Protein AF-0000000084652791 (afdb_homodimer)

Structure (mmCIF, N/CA/C/O backbone):
data_AF-0000000084652791-model_v1
#
loop_
_entity.id
_entity.type
_entity.pdbx_description
1 polymer 'SLH domain-containing protein'
#
loop_
_atom_site.group_PDB
_atom_site.id
_atom_site.type_symbol
_atom_site.label_atom_id
_atom_site.label_alt_id
_atom_site.label_comp_id
_atom_site.label_asym_id
_atom_site.label_entity_id
_atom_site.label_seq_id
_atom_site.pdbx_PDB_ins_code
_atom_site.Cartn_x
_atom_site.Cartn_y
_atom_site.Cartn_z
_atom_site.occupancy
_atom_site.B_iso_or_equiv
_atom_site.auth_seq_id
_atom_site.auth_comp_id
_atom_site.auth_asym_id
_atom_site.auth_atom_id
_atom_site.pdbx_PDB_model_num
ATOM 1 N N . MET A 1 1 ? -30.469 -33.094 18.203 1 22.64 1 MET A N 1
ATOM 2 C CA . MET A 1 1 ? -29.344 -32.812 19.078 1 22.64 1 MET A CA 1
ATOM 3 C C . MET A 1 1 ? -28.094 -32.469 18.281 1 22.64 1 MET A C 1
ATOM 5 O O . MET A 1 1 ? -27.031 -33.031 18.484 1 22.64 1 MET A O 1
ATOM 9 N N . GLY A 1 2 ? -28.062 -31.828 17.031 1 27.3 2 GLY A N 1
ATOM 10 C CA . GLY A 1 2 ? -27.281 -31.766 15.797 1 27.3 2 GLY A CA 1
ATOM 11 C C . GLY A 1 2 ? -26.047 -30.906 15.914 1 27.3 2 GLY A C 1
ATOM 12 O O . GLY A 1 2 ? -26.125 -29.766 16.406 1 27.3 2 GLY A O 1
ATOM 13 N N . ALA A 1 3 ? -24.734 -31.453 16.031 1 29.03 3 ALA A N 1
ATOM 14 C CA . ALA A 1 3 ? -23.406 -30.969 16.438 1 29.03 3 ALA A CA 1
ATOM 15 C C . ALA A 1 3 ? -22.938 -29.844 15.531 1 29.03 3 ALA A C 1
ATOM 17 O O . ALA A 1 3 ? -22.625 -30.062 14.359 1 29.03 3 ALA A O 1
ATOM 18 N N . ASP A 1 4 ? -23.469 -28.641 15.43 1 28.23 4 ASP A N 1
ATOM 19 C CA . ASP A 1 4 ? -23.203 -27.531 14.523 1 28.23 4 ASP A CA 1
ATOM 20 C C . ASP A 1 4 ? -21.781 -27 14.734 1 28.23 4 ASP A C 1
ATOM 22 O O . ASP A 1 4 ? -21.562 -26.188 15.641 1 28.23 4 ASP A O 1
ATOM 26 N N . GLU A 1 5 ? -20.672 -27.828 14.664 1 28.34 5 GLU A N 1
ATOM 27 C CA . GLU A 1 5 ? -19.281 -27.469 14.969 1 28.34 5 GLU A CA 1
ATOM 28 C C . GLU A 1 5 ? -18.812 -26.297 14.117 1 28.34 5 GLU A C 1
ATOM 30 O O . GLU A 1 5 ? -18.766 -26.391 12.891 1 28.34 5 GLU A O 1
ATOM 35 N N . ASN A 1 6 ? -19.094 -25.078 14.484 1 31.98 6 ASN A N 1
ATOM 36 C CA . ASN A 1 6 ? -18.641 -23.797 13.961 1 31.98 6 ASN A CA 1
ATOM 37 C C . ASN A 1 6 ? -17.109 -23.75 13.844 1 31.98 6 ASN A C 1
ATOM 39 O O . ASN A 1 6 ? -16.422 -23.547 14.844 1 31.98 6 ASN A O 1
ATOM 43 N N . THR A 1 7 ? -16.438 -24.625 13.039 1 29.34 7 THR A N 1
ATOM 44 C CA . THR A 1 7 ? -14.992 -24.672 12.828 1 29.34 7 THR A CA 1
ATOM 45 C C . THR A 1 7 ? -14.445 -23.297 12.445 1 29.34 7 THR A C 1
ATOM 47 O O . THR A 1 7 ? -14.75 -22.781 11.375 1 29.34 7 THR A O 1
ATOM 50 N N . LYS A 1 8 ? -14.266 -22.5 13.438 1 29.89 8 LYS A N 1
ATOM 51 C CA . LYS A 1 8 ? -13.508 -21.266 13.359 1 29.89 8 LYS A CA 1
ATOM 52 C C . LYS A 1 8 ? -12.156 -21.484 12.68 1 29.89 8 LYS A C 1
ATOM 54 O O . LYS A 1 8 ? -11.32 -22.234 13.18 1 29.89 8 LYS A O 1
ATOM 59 N N . ILE A 1 9 ? -12.102 -21.531 11.406 1 29.38 9 ILE A N 1
ATOM 60 C CA . ILE A 1 9 ? -10.844 -21.625 10.672 1 29.38 9 ILE A CA 1
ATOM 61 C C . ILE A 1 9 ? -9.891 -20.516 11.141 1 29.38 9 ILE A C 1
ATOM 63 O O . ILE A 1 9 ? -10.25 -19.344 11.141 1 29.38 9 ILE A O 1
ATOM 67 N N . ASP A 1 10 ? -9.023 -20.797 12.172 1 28.14 10 ASP A N 1
ATOM 68 C CA . ASP A 1 10 ? -7.922 -19.984 12.695 1 28.14 10 ASP A CA 1
ATOM 69 C C . ASP A 1 10 ? -7.016 -19.5 11.57 1 28.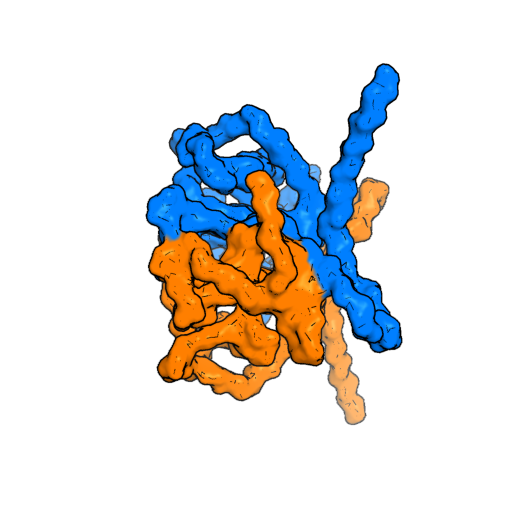14 10 ASP A C 1
ATOM 71 O O . ASP A 1 10 ? -6.395 -20.297 10.867 1 28.14 10 ASP A O 1
ATOM 75 N N . TYR A 1 11 ? -7.297 -18.422 11.07 1 30.86 11 TYR A N 1
ATOM 76 C CA . TYR A 1 11 ? -6.582 -17.719 10.023 1 30.86 11 TYR A CA 1
ATOM 77 C C . TYR A 1 11 ? -5.164 -17.375 10.461 1 30.86 11 TYR A C 1
ATOM 79 O O . TYR A 1 11 ? -4.48 -16.578 9.812 1 30.86 11 TYR A O 1
ATOM 87 N N . ASN A 1 12 ? -4.781 -17.719 11.797 1 31.3 12 ASN A N 1
ATOM 88 C CA . ASN A 1 12 ? -3.502 -17.25 12.32 1 31.3 12 ASN A CA 1
ATOM 89 C C . ASN A 1 12 ? -2.336 -18.047 11.727 1 31.3 12 ASN A C 1
ATOM 91 O O . ASN A 1 12 ? -1.963 -19.094 12.242 1 31.3 12 ASN A O 1
ATOM 95 N N . VAL A 1 13 ? -2.088 -18.078 10.508 1 32.22 13 VAL A N 1
ATOM 96 C CA . VAL A 1 13 ? -0.78 -18.656 10.211 1 32.22 13 VAL A CA 1
ATOM 97 C C . VAL A 1 13 ? 0.317 -17.781 10.82 1 32.22 13 VAL A C 1
ATOM 99 O O . VAL A 1 13 ? 0.45 -16.609 10.477 1 32.22 13 VAL A O 1
ATOM 102 N N . SER A 1 14 ? 0.581 -17.891 12.109 1 30.97 14 SER A N 1
ATOM 103 C CA . SER A 1 14 ? 1.736 -17.297 12.773 1 30.97 14 SER A CA 1
ATOM 104 C C . SER A 1 14 ? 3.035 -17.688 12.078 1 30.97 14 SER A C 1
ATOM 106 O O . SER A 1 14 ? 3.396 -18.859 12.047 1 30.97 14 SER A O 1
ATOM 108 N N . TYR A 1 15 ? 3.621 -16.891 11.164 1 33.09 15 TYR A N 1
ATOM 109 C CA . TYR A 1 15 ? 4.922 -17.125 10.539 1 33.09 15 TYR A CA 1
ATOM 110 C C . TYR A 1 15 ? 6.027 -17.172 11.594 1 33.09 15 TYR A C 1
ATOM 112 O O . TYR A 1 15 ? 7.172 -17.5 11.281 1 33.09 15 TYR A O 1
ATOM 120 N N . LYS A 1 16 ? 5.934 -16.609 12.805 1 31.8 16 LYS A N 1
ATOM 121 C CA . LYS A 1 16 ? 7.078 -16.516 13.703 1 31.8 16 LYS A CA 1
ATOM 122 C C . LYS A 1 16 ? 7.586 -17.891 14.109 1 31.8 16 LYS A C 1
ATOM 124 O O . LYS A 1 16 ? 8.75 -18.047 14.477 1 31.8 16 LYS A O 1
ATOM 129 N N . ASP A 1 17 ? 6.68 -18.656 14.594 1 31.56 17 ASP A N 1
ATOM 130 C CA . ASP A 1 17 ? 7.238 -19.797 15.328 1 31.56 17 ASP A CA 1
ATOM 131 C C . ASP A 1 17 ? 7.953 -20.75 14.383 1 31.56 17 ASP A C 1
ATOM 133 O O . ASP A 1 17 ? 7.758 -21.969 14.461 1 31.56 17 ASP A O 1
ATOM 137 N N . LEU A 1 18 ? 8.375 -20.281 13.172 1 32.53 18 LEU A N 1
ATOM 138 C CA . LEU A 1 18 ? 9.289 -21.25 12.562 1 32.53 18 LEU A CA 1
ATOM 139 C C . LEU A 1 18 ? 10.625 -21.266 13.312 1 32.53 18 LEU A C 1
ATOM 141 O O . LEU A 1 18 ? 11.352 -20.281 13.312 1 32.53 18 LEU A O 1
ATOM 145 N N . ASP A 1 19 ? 10.758 -21.812 14.484 1 29.14 19 ASP A N 1
ATOM 146 C CA . ASP A 1 19 ? 12.008 -22.234 15.102 1 29.14 19 ASP A CA 1
ATOM 147 C C . ASP A 1 19 ? 12.984 -22.766 14.055 1 29.14 19 ASP A C 1
ATOM 149 O O . ASP A 1 19 ? 12.578 -23.406 13.086 1 29.14 19 ASP A O 1
ATOM 153 N N . SER A 1 20 ? 14.297 -22.344 13.867 1 31.83 20 SER A N 1
ATOM 154 C CA . SER A 1 20 ? 15.43 -22.828 13.094 1 31.83 20 SER A CA 1
ATOM 155 C C . SER A 1 20 ? 15.492 -24.359 13.094 1 31.83 20 SER A C 1
ATOM 157 O O . SER A 1 20 ? 16.141 -24.969 12.242 1 31.83 20 SER A O 1
ATOM 159 N N . SER A 1 21 ? 15.422 -25.016 14.312 1 30.92 21 SER A N 1
ATOM 160 C CA . SER A 1 21 ? 15.766 -26.438 14.359 1 30.92 21 SER A CA 1
ATOM 161 C C . SER A 1 21 ? 14.906 -27.25 13.398 1 30.92 21 SER A C 1
ATOM 163 O O . SER A 1 21 ? 15.414 -28.109 12.688 1 30.92 21 SER A O 1
ATOM 165 N N . HIS A 1 22 ? 13.727 -27.703 13.93 1 29.94 22 HIS A N 1
ATOM 166 C CA . HIS A 1 22 ? 12.961 -28.734 13.258 1 29.94 22 HIS A CA 1
ATOM 167 C C . HIS A 1 22 ? 12.359 -28.234 11.945 1 29.94 22 HIS A C 1
ATOM 169 O O . HIS A 1 22 ? 11.18 -27.875 11.898 1 29.94 22 HIS A O 1
ATOM 175 N N . TRP A 1 23 ? 12.836 -27.297 11.25 1 30.95 23 TRP A N 1
ATOM 176 C CA . TRP A 1 23 ? 12.578 -26.969 9.852 1 30.95 23 TRP A CA 1
ATOM 177 C C . TRP A 1 23 ? 12.414 -28.234 9.016 1 30.95 23 TRP A C 1
ATOM 179 O O . TRP A 1 23 ? 12.414 -28.172 7.785 1 30.95 23 TRP A O 1
ATOM 189 N N . ALA A 1 24 ? 12.859 -29.406 9.57 1 30.47 24 ALA A N 1
ATOM 190 C CA . ALA A 1 24 ? 12.938 -30.641 8.805 1 30.47 24 ALA A CA 1
ATOM 191 C C . ALA A 1 24 ? 11.797 -30.719 7.789 1 30.47 24 ALA A C 1
ATOM 193 O O . ALA A 1 24 ? 10.789 -30.016 7.914 1 30.47 24 ALA A O 1
ATOM 194 N N . ASN A 1 25 ? 11.625 -32.031 7.082 1 31.67 25 ASN A N 1
ATOM 195 C CA . ASN A 1 25 ? 11.07 -32.781 5.969 1 31.67 25 ASN A CA 1
ATOM 196 C C . ASN A 1 25 ? 9.547 -32.719 5.941 1 31.67 25 ASN A C 1
ATOM 198 O O . ASN A 1 25 ? 8.898 -33.406 5.16 1 31.67 25 ASN A O 1
ATOM 202 N N . TRP A 1 26 ? 8.852 -32.594 7.168 1 31.5 26 TRP A N 1
ATOM 203 C CA . TRP A 1 26 ? 7.438 -32.875 6.914 1 31.5 26 TRP A CA 1
ATOM 204 C C . TRP A 1 26 ? 6.816 -31.797 6.051 1 31.5 26 TRP A C 1
ATOM 206 O O . TRP A 1 26 ? 7.195 -30.625 6.145 1 31.5 26 TRP A O 1
ATOM 216 N N . ALA A 1 27 ? 6.199 -32.156 4.879 1 39.94 27 ALA A N 1
ATOM 217 C CA . ALA A 1 27 ? 5.422 -31.578 3.793 1 39.94 27 ALA A CA 1
ATOM 218 C C . ALA A 1 27 ? 4.48 -30.5 4.316 1 39.94 27 ALA A C 1
ATOM 220 O O . ALA A 1 27 ? 3.322 -30.781 4.637 1 39.94 27 ALA A O 1
ATOM 221 N N . ILE A 1 28 ? 4.91 -29.703 5.277 1 46.28 28 ILE A N 1
ATOM 222 C CA . ILE A 1 28 ? 3.947 -28.766 5.836 1 46.28 28 ILE A CA 1
ATOM 223 C C . ILE A 1 28 ? 3.225 -28.031 4.703 1 46.28 28 ILE A C 1
ATOM 225 O O . ILE A 1 28 ? 3.861 -27.391 3.863 1 46.28 28 ILE A O 1
ATOM 229 N N . LYS A 1 29 ? 2.053 -28.547 4.371 1 60.09 29 LYS A N 1
ATOM 230 C CA . LYS A 1 29 ? 1.045 -27.969 3.492 1 60.09 29 LYS A CA 1
ATOM 231 C C . LYS A 1 29 ? 0.422 -26.719 4.121 1 60.09 29 LYS A C 1
ATOM 233 O O . LYS A 1 29 ? 0.104 -26.719 5.312 1 60.09 29 LYS A O 1
ATOM 238 N N . TYR A 1 30 ? 0.839 -25.734 3.447 1 70.19 30 TYR A N 1
ATOM 239 C CA . TYR A 1 30 ? 0.231 -24.469 3.836 1 70.19 30 TYR A CA 1
ATOM 240 C C . TYR A 1 30 ? -1.001 -24.172 2.99 1 70.19 30 TYR A C 1
ATOM 242 O O . TYR A 1 30 ? -1.2 -24.781 1.937 1 70.19 30 TYR A O 1
ATOM 250 N N . VAL A 1 31 ? -1.926 -23.547 3.676 1 66.31 31 VAL A N 1
ATOM 251 C CA . VAL A 1 31 ? -3.109 -23.094 2.949 1 66.31 31 VAL A CA 1
ATOM 252 C C . VAL A 1 31 ? -3.094 -21.578 2.824 1 66.31 31 VAL A C 1
ATOM 254 O O . VAL A 1 31 ? -2.756 -20.875 3.777 1 66.31 31 VAL A O 1
ATOM 257 N N . SER A 1 32 ? -3.209 -21.141 1.617 1 72.25 32 SER A N 1
ATOM 258 C CA . SER A 1 32 ? -3.492 -19.734 1.334 1 72.25 32 SER A CA 1
ATOM 259 C C . SER A 1 32 ? -4.945 -19.531 0.918 1 72.25 32 SER A C 1
ATOM 261 O O . SER A 1 32 ? -5.367 -20.016 -0.133 1 72.25 32 SER A O 1
ATOM 263 N N . TYR A 1 33 ? -5.812 -18.891 1.829 1 61.59 33 TYR A N 1
ATOM 264 C CA . TYR A 1 33 ? -7.254 -18.797 1.626 1 61.59 33 TYR A CA 1
ATOM 265 C C . TYR A 1 33 ? -7.652 -17.375 1.234 1 61.59 33 TYR A C 1
ATOM 267 O O . TYR A 1 33 ? -8.797 -17.125 0.851 1 61.59 33 TYR A O 1
ATOM 275 N N . LYS A 1 34 ? -6.809 -16.609 1.152 1 63.22 34 LYS A N 1
ATOM 276 C CA . LYS A 1 34 ? -7.367 -15.266 1.021 1 63.22 34 LYS A CA 1
ATOM 277 C C . LYS A 1 34 ? -6.996 -14.648 -0.325 1 63.22 34 LYS A C 1
ATOM 279 O O . LYS A 1 34 ? -5.855 -14.227 -0.531 1 63.22 34 LYS A O 1
ATOM 284 N N . LYS A 1 35 ? -8.18 -14.602 -1.037 1 75.38 35 LYS A N 1
ATOM 285 C CA . LYS A 1 35 ? -8.055 -13.906 -2.314 1 75.38 35 LYS A CA 1
ATOM 286 C C . LYS A 1 35 ? -7.887 -12.406 -2.105 1 75.38 35 LYS A C 1
ATOM 288 O O . LYS A 1 35 ? -8.617 -11.789 -1.328 1 75.38 35 LYS A O 1
ATOM 293 N N . LEU A 1 36 ? -6.855 -11.922 -2.621 1 75.62 36 LEU A N 1
ATOM 294 C CA . LEU A 1 36 ? -6.629 -10.484 -2.57 1 75.62 36 LEU A CA 1
ATOM 295 C C . LEU A 1 36 ? -7.223 -9.797 -3.795 1 75.62 36 LEU A C 1
ATOM 297 O O . LEU A 1 36 ? -7.59 -8.625 -3.734 1 75.62 36 LEU A O 1
ATOM 301 N N . PHE A 1 37 ? -7.305 -10.609 -4.844 1 82.12 37 PHE A N 1
ATOM 302 C CA . PHE A 1 37 ? -7.758 -10.086 -6.125 1 82.12 37 PHE A CA 1
ATOM 303 C C . PHE A 1 37 ? -8.68 -11.078 -6.824 1 82.12 37 PHE A C 1
ATOM 305 O O . PHE A 1 37 ? -8.68 -12.273 -6.496 1 82.12 37 PHE A O 1
ATOM 312 N N . THR A 1 38 ? -9.461 -10.531 -7.609 1 82.75 38 THR A N 1
ATOM 313 C CA . THR A 1 38 ? -10.359 -11.359 -8.398 1 82.75 38 THR A CA 1
ATOM 314 C C . THR A 1 38 ? -10.281 -10.984 -9.875 1 82.75 38 THR A C 1
ATOM 316 O O . THR A 1 38 ? -9.969 -9.844 -10.219 1 82.75 38 THR A O 1
ATOM 319 N N . GLY A 1 39 ? -10.438 -12.07 -10.664 1 84.81 39 GLY A N 1
ATOM 320 C CA . GLY A 1 39 ? -10.586 -11.797 -12.086 1 84.81 39 GLY A CA 1
ATOM 321 C C . GLY A 1 39 ? -11.961 -11.273 -12.453 1 84.81 39 GLY A C 1
ATOM 322 O O . GLY A 1 39 ? -12.797 -11.055 -11.578 1 84.81 39 GLY A O 1
ATOM 323 N N . TYR A 1 40 ? -12.055 -11.031 -13.773 1 84.88 40 TYR A N 1
ATOM 324 C CA . TYR A 1 40 ? -13.312 -10.516 -14.297 1 84.88 40 TYR A CA 1
ATOM 325 C C . TYR A 1 40 ? -14.148 -11.633 -14.898 1 84.88 40 TYR A C 1
ATOM 327 O O . TYR A 1 40 ? -13.625 -12.688 -15.266 1 84.88 40 TYR A O 1
ATOM 335 N N . PRO A 1 41 ? -15.477 -11.375 -14.984 1 83.94 41 PRO A N 1
ATOM 336 C CA . PRO A 1 41 ? -16.375 -12.414 -15.5 1 83.94 41 PRO A CA 1
ATOM 337 C C . PRO A 1 41 ? -16.031 -12.82 -16.922 1 83.94 41 PRO A C 1
ATOM 339 O O . PRO A 1 41 ? -16.344 -13.945 -17.344 1 83.94 41 PRO A O 1
ATOM 342 N N . ASP A 1 42 ? -15.406 -12.062 -17.719 1 92.25 42 ASP A N 1
ATOM 343 C CA . ASP A 1 42 ? -15.062 -12.352 -19.109 1 92.25 42 ASP A CA 1
ATOM 344 C C . ASP A 1 42 ? -13.828 -13.25 -19.188 1 92.25 42 ASP A C 1
ATOM 346 O O . ASP A 1 42 ? -13.312 -13.5 -20.281 1 92.25 42 ASP A O 1
ATOM 350 N N . GLY A 1 43 ? -13.312 -13.656 -18.016 1 92.56 43 GLY A N 1
ATOM 351 C CA . GLY A 1 43 ? -12.18 -14.562 -17.969 1 92.56 43 GLY A CA 1
ATOM 352 C C . GLY A 1 43 ? -10.836 -13.852 -18 1 92.56 43 GLY A C 1
ATOM 353 O O . GLY A 1 43 ? -9.789 -14.484 -18.109 1 92.56 43 GLY A O 1
ATOM 354 N N . THR A 1 44 ? -10.883 -12.523 -17.906 1 93.94 44 THR A N 1
ATOM 355 C CA . THR A 1 44 ? -9.641 -11.758 -17.922 1 93.94 44 THR A CA 1
ATOM 356 C C . THR A 1 44 ? -9.281 -11.281 -16.516 1 93.94 44 THR A C 1
ATOM 358 O O . THR A 1 44 ? -10.117 -11.297 -15.617 1 93.94 44 THR A O 1
ATOM 361 N N . PHE A 1 45 ? -7.996 -10.992 -16.375 1 93.75 45 PHE A N 1
ATOM 362 C CA . PHE A 1 45 ? -7.504 -10.383 -15.141 1 93.75 45 PHE A CA 1
ATOM 363 C C . PHE A 1 45 ? -7.32 -8.883 -15.312 1 93.75 45 PHE A C 1
ATOM 365 O O . PHE A 1 45 ? -7.414 -8.125 -14.344 1 93.75 45 PHE A O 1
ATOM 372 N N . LYS A 1 46 ? -6.984 -8.438 -16.547 1 93.62 46 LYS A N 1
ATOM 373 C CA . LYS A 1 46 ? -6.699 -7.059 -16.922 1 93.62 46 LYS A CA 1
ATOM 374 C C . LYS A 1 46 ? -5.453 -6.539 -16.219 1 93.62 46 LYS A C 1
ATOM 376 O O . LYS A 1 46 ? -5.488 -5.484 -15.57 1 93.62 46 LYS A O 1
ATOM 381 N N . PRO A 1 47 ? -4.332 -7.191 -16.453 1 95.38 47 PRO A N 1
ATOM 382 C CA . PRO A 1 47 ? -3.104 -6.918 -15.695 1 95.38 47 PRO A CA 1
ATOM 383 C C . PRO A 1 47 ? -2.547 -5.523 -15.969 1 95.38 47 PRO A C 1
ATOM 385 O O . PRO A 1 47 ? -1.833 -4.965 -15.125 1 95.38 47 PRO A O 1
ATOM 388 N N . ASN A 1 48 ? -2.941 -4.844 -17.047 1 95.25 48 ASN A N 1
ATOM 389 C CA . ASN A 1 48 ? -2.354 -3.564 -17.438 1 95.25 48 ASN A CA 1
ATOM 390 C C . ASN A 1 48 ? -3.262 -2.396 -17.062 1 95.25 48 ASN A C 1
ATOM 392 O O . ASN A 1 48 ? -2.902 -1.235 -17.281 1 95.25 48 ASN A O 1
ATOM 396 N N . GLN A 1 49 ? -4.348 -2.73 -16.516 1 93.94 49 GLN A N 1
ATOM 397 C CA . GLN A 1 49 ? -5.238 -1.673 -16.062 1 93.94 49 GLN A CA 1
ATOM 398 C C . GLN A 1 49 ? -4.723 -1.038 -14.773 1 93.94 49 GLN A C 1
ATOM 400 O O . GLN A 1 49 ? -4.121 -1.718 -13.938 1 93.94 49 GLN A O 1
ATOM 405 N N . ASN A 1 50 ? -5.047 0.287 -14.688 1 94.94 50 ASN A N 1
ATOM 406 C CA . ASN A 1 50 ? -4.75 0.931 -13.414 1 94.94 50 ASN A CA 1
ATOM 407 C C . ASN A 1 50 ? -5.617 0.369 -12.289 1 94.94 50 ASN A C 1
ATOM 409 O O . ASN A 1 50 ? -6.746 -0.059 -12.523 1 94.94 50 ASN A O 1
ATOM 413 N N . ILE A 1 51 ? -5.098 0.419 -11.102 1 93.06 51 ILE A N 1
ATOM 414 C CA . ILE A 1 51 ? -5.812 -0.125 -9.953 1 93.06 51 ILE A CA 1
ATOM 415 C C . ILE A 1 51 ? -7.074 0.698 -9.688 1 93.06 51 ILE A C 1
ATOM 417 O O . ILE A 1 51 ? -7.059 1.925 -9.82 1 93.06 51 ILE A O 1
ATOM 421 N N . THR A 1 52 ? -8.094 0.016 -9.281 1 93.31 52 THR A N 1
ATOM 422 C CA . THR A 1 52 ? -9.391 0.648 -9.047 1 93.31 52 THR A CA 1
ATOM 423 C C . THR A 1 52 ? -9.602 0.901 -7.559 1 93.31 52 THR A C 1
ATOM 425 O O . THR A 1 52 ? -8.844 0.41 -6.723 1 93.31 52 THR A O 1
ATOM 428 N N . ARG A 1 53 ? -10.688 1.665 -7.27 1 95.06 53 ARG A N 1
ATOM 429 C CA . ARG A 1 53 ? -11.125 1.903 -5.898 1 95.06 53 ARG A CA 1
ATOM 430 C C . ARG A 1 53 ? -11.469 0.593 -5.199 1 95.06 53 ARG A C 1
ATOM 432 O O . ARG A 1 53 ? -11.094 0.383 -4.043 1 95.06 53 ARG A O 1
ATOM 439 N N . ALA A 1 54 ? -12.109 -0.34 -5.922 1 93 54 ALA A N 1
ATOM 440 C CA . ALA A 1 54 ? -12.461 -1.637 -5.352 1 93 54 ALA A CA 1
ATOM 441 C C . ALA A 1 54 ? -11.211 -2.447 -5.012 1 93 54 ALA A C 1
ATOM 443 O O . ALA A 1 54 ? -11.125 -3.035 -3.934 1 93 54 ALA A O 1
ATOM 444 N N . GLU A 1 55 ? -10.344 -2.508 -5.918 1 89.25 55 GLU A N 1
ATOM 445 C CA . GLU A 1 55 ? -9.117 -3.271 -5.719 1 89.25 55 GLU A CA 1
ATOM 446 C C . GLU A 1 55 ? -8.297 -2.709 -4.562 1 89.25 55 GLU A C 1
ATOM 448 O O . GLU A 1 55 ? -7.828 -3.457 -3.703 1 89.25 55 GLU A O 1
ATOM 453 N N . PHE A 1 56 ? -8.141 -1.429 -4.527 1 92.12 56 PHE A N 1
ATOM 454 C CA . PHE A 1 56 ? -7.402 -0.792 -3.443 1 92.12 56 PHE A CA 1
ATOM 455 C C . PHE A 1 56 ? -8.094 -1.025 -2.105 1 92.12 56 PHE A C 1
ATOM 457 O O . PHE A 1 56 ? -7.438 -1.323 -1.104 1 92.12 56 PHE A O 1
ATOM 464 N N . SER A 1 57 ? -9.391 -0.885 -2.08 1 93.31 57 SER A N 1
ATOM 465 C CA . SER A 1 57 ? -10.156 -1.154 -0.867 1 93.31 57 SER A CA 1
ATOM 466 C C . SER A 1 57 ? -9.93 -2.584 -0.381 1 93.31 57 SER A C 1
ATOM 468 O O . SER A 1 57 ? -9.789 -2.82 0.82 1 93.31 57 SER A O 1
ATOM 470 N N . THR A 1 58 ? -9.906 -3.516 -1.252 1 87.62 58 THR A N 1
ATOM 471 C CA . THR A 1 58 ? -9.695 -4.918 -0.911 1 87.62 58 THR A CA 1
ATOM 472 C C . THR A 1 58 ? -8.312 -5.129 -0.304 1 87.62 58 THR A C 1
ATOM 474 O O . THR A 1 58 ? -8.164 -5.863 0.675 1 87.62 58 THR A O 1
ATOM 477 N N . VAL A 1 59 ? -7.352 -4.484 -0.912 1 83.94 59 VAL A N 1
ATOM 478 C CA . VAL A 1 59 ? -5.988 -4.566 -0.392 1 83.94 59 VAL A CA 1
ATOM 479 C C . VAL A 1 59 ? -5.949 -4.031 1.037 1 83.94 59 VAL A C 1
ATOM 481 O O . VAL A 1 59 ? -5.387 -4.672 1.931 1 83.94 59 VAL A O 1
ATOM 484 N N . VAL A 1 60 ? -6.512 -2.891 1.244 1 88.69 60 VAL A N 1
ATOM 485 C CA . VAL A 1 60 ? -6.531 -2.273 2.568 1 88.69 60 VAL A CA 1
ATOM 486 C C . VAL A 1 60 ? -7.273 -3.178 3.549 1 88.69 60 VAL A C 1
ATOM 488 O O . VAL A 1 60 ? -6.824 -3.381 4.68 1 88.69 60 VAL A O 1
ATOM 491 N N . PHE A 1 61 ? -8.375 -3.738 3.152 1 89.94 61 PHE A N 1
ATOM 492 C CA . PHE A 1 61 ? -9.156 -4.637 3.994 1 89.94 61 PHE A CA 1
ATOM 493 C C . PHE A 1 61 ? -8.32 -5.832 4.434 1 89.94 61 PHE A C 1
ATOM 495 O O . PHE A 1 61 ? -8.273 -6.16 5.621 1 89.94 61 PHE A O 1
ATOM 502 N N . LYS A 1 62 ? -7.695 -6.41 3.543 1 81.06 62 LYS A N 1
ATOM 503 C CA . LYS A 1 62 ? -6.914 -7.609 3.83 1 81.06 62 LYS A CA 1
ATOM 504 C C . LYS A 1 62 ? -5.715 -7.285 4.719 1 81.06 62 LYS A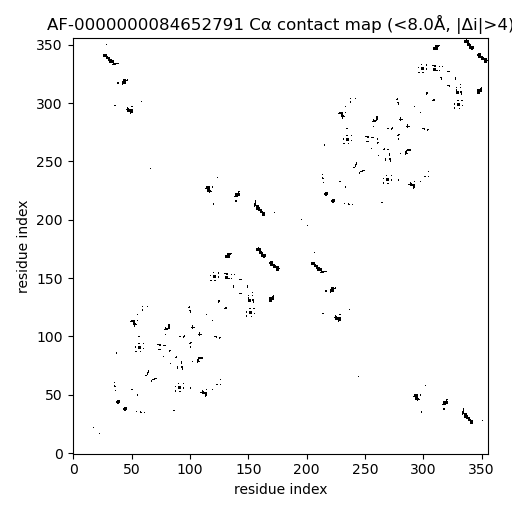 C 1
ATOM 506 O O . LYS A 1 62 ? -5.328 -8.094 5.566 1 81.06 62 LYS A O 1
ATOM 511 N N . LEU A 1 63 ? -5.145 -6.172 4.457 1 77.56 63 LEU A N 1
ATOM 512 C CA . LEU A 1 63 ? -4.062 -5.734 5.332 1 77.56 63 LEU A CA 1
ATOM 513 C C . LEU A 1 63 ? -4.562 -5.527 6.758 1 77.56 63 LEU A C 1
ATOM 515 O O . LEU A 1 63 ? -3.895 -5.914 7.719 1 77.56 63 LEU A O 1
ATOM 519 N N . LEU A 1 64 ? -5.707 -4.918 6.875 1 82.62 64 LEU A N 1
ATOM 520 C CA . LEU A 1 64 ? -6.289 -4.707 8.195 1 82.62 64 LEU A CA 1
ATOM 521 C C . LEU A 1 64 ? -6.598 -6.039 8.875 1 82.62 64 LEU A C 1
ATOM 523 O O . LEU A 1 64 ? -6.387 -6.191 10.078 1 82.62 64 LEU A O 1
ATOM 527 N N . VAL A 1 65 ? -7.051 -6.934 8.125 1 81 65 VAL A N 1
ATOM 528 C CA . VAL A 1 65 ? -7.332 -8.266 8.656 1 81 65 VAL A CA 1
ATOM 529 C C . VAL A 1 65 ? -6.027 -8.93 9.094 1 81 65 VAL A C 1
ATOM 531 O O . VAL A 1 65 ? -5.934 -9.438 10.219 1 81 65 VAL A O 1
ATOM 534 N N . SER A 1 66 ? -5.105 -8.852 8.289 1 72.06 66 SER A N 1
ATOM 535 C CA . SER A 1 66 ? -3.857 -9.578 8.516 1 72.06 66 SER A CA 1
ATOM 536 C C . SER A 1 66 ? -3.025 -8.914 9.609 1 72.06 66 SER A C 1
ATOM 538 O O . SER A 1 66 ? -2.434 -9.602 10.445 1 72.06 66 SER A O 1
ATOM 540 N N . GLU A 1 67 ? -3.055 -7.652 9.586 1 68.5 67 GLU A N 1
ATOM 541 C CA . GLU A 1 67 ? -2.082 -6.957 10.422 1 68.5 67 GLU A CA 1
ATOM 542 C C . GLU A 1 67 ? -2.742 -6.367 11.664 1 68.5 67 GLU A C 1
ATOM 544 O O . GLU A 1 67 ? -2.086 -6.172 12.695 1 68.5 67 GLU A O 1
ATOM 549 N N . LYS A 1 68 ? -4.035 -6.078 11.602 1 75.12 68 LYS A N 1
ATOM 550 C CA . LYS A 1 68 ? -4.691 -5.434 12.734 1 75.12 68 LYS A CA 1
ATOM 551 C C . LYS A 1 68 ? -5.75 -6.344 13.344 1 75.12 68 LYS A C 1
ATOM 553 O O . LYS A 1 68 ? -6.418 -5.965 14.312 1 75.12 68 LYS A O 1
ATOM 558 N N . GLY A 1 69 ? -5.926 -7.426 12.742 1 79.06 69 GLY A N 1
ATOM 559 C CA . GLY A 1 69 ? -6.859 -8.398 13.297 1 79.06 69 GLY A CA 1
ATOM 560 C C . GLY A 1 69 ? -8.312 -8.047 13.023 1 79.06 69 GLY A C 1
ATOM 561 O O . GLY A 1 69 ? -9.203 -8.469 13.758 1 79.06 69 GLY A O 1
ATOM 562 N N . LEU A 1 70 ? -8.461 -7.246 12.062 1 83.69 70 LEU A N 1
ATOM 563 C CA . LEU A 1 70 ? -9.844 -6.965 11.672 1 83.69 70 LEU A CA 1
ATOM 564 C C . LEU A 1 70 ? -10.586 -8.258 11.352 1 83.69 70 LEU A C 1
ATOM 566 O O . LEU A 1 70 ? -10.078 -9.109 10.617 1 83.69 70 LEU A O 1
ATOM 570 N N . LYS A 1 71 ? -11.773 -8.367 11.93 1 88.94 71 LYS A N 1
ATOM 571 C CA . LYS A 1 71 ? -12.594 -9.547 11.672 1 88.94 71 LYS A CA 1
ATOM 572 C C . LYS A 1 71 ? -13.539 -9.312 10.5 1 88.94 71 LYS A C 1
ATOM 574 O O . LYS A 1 71 ? -14.172 -8.258 10.414 1 88.94 71 LYS A O 1
ATOM 579 N N . GLU A 1 72 ? -13.516 -10.266 9.672 1 87 72 GLU A N 1
ATOM 580 C CA . GLU A 1 72 ? -14.469 -10.188 8.562 1 87 72 GLU A CA 1
ATOM 581 C C . GLU A 1 72 ? -15.898 -10.375 9.047 1 87 72 GLU A C 1
ATOM 583 O O . GLU A 1 72 ? -16.188 -11.289 9.82 1 87 72 GLU A O 1
ATOM 588 N N . ASN A 1 73 ? -16.734 -9.445 8.688 1 89.75 73 ASN A N 1
ATOM 589 C CA . ASN A 1 73 ? -18.156 -9.484 9.031 1 89.75 73 ASN A CA 1
ATOM 590 C C . ASN A 1 73 ? -19.031 -9.383 7.781 1 89.75 73 ASN A C 1
ATOM 592 O O . ASN A 1 73 ? -18.719 -8.617 6.863 1 89.75 73 ASN A O 1
ATOM 596 N N . LYS A 1 74 ? -20 -10.242 7.812 1 89.75 74 LYS A N 1
ATOM 597 C CA . LYS A 1 74 ? -20.953 -10.148 6.711 1 89.75 74 LYS A CA 1
ATOM 598 C C . LYS A 1 74 ? -21.859 -8.93 6.859 1 89.75 74 LYS A C 1
ATOM 600 O O . LYS A 1 74 ? -22.516 -8.75 7.891 1 89.75 74 LYS A O 1
ATOM 605 N N . ILE A 1 75 ? -21.844 -8.125 5.82 1 92.12 75 ILE A N 1
ATOM 606 C CA . ILE A 1 75 ? -22.688 -6.93 5.809 1 92.12 75 ILE A CA 1
ATOM 607 C C . ILE A 1 75 ? -24.016 -7.238 5.113 1 92.12 75 ILE A C 1
ATOM 609 O O . ILE A 1 75 ? -24.031 -7.754 3.994 1 92.12 75 ILE A O 1
ATOM 613 N N . GLU A 1 76 ? -25.078 -6.863 5.738 1 92.44 76 GLU A N 1
ATOM 614 C CA . GLU A 1 76 ? -26.406 -7.188 5.195 1 92.44 76 GLU A CA 1
ATOM 615 C C . GLU A 1 76 ? -27.062 -5.961 4.57 1 92.44 76 GLU A C 1
ATOM 617 O O . GLU A 1 76 ? -27.828 -6.082 3.609 1 92.44 76 GLU A O 1
ATOM 622 N N . LYS A 1 77 ? -26.828 -4.883 5.164 1 93 77 LYS A N 1
ATOM 623 C CA . LYS A 1 77 ? -27.359 -3.639 4.621 1 93 77 LYS A CA 1
ATOM 624 C C . LYS A 1 77 ? -26.281 -2.846 3.893 1 93 77 LYS A C 1
ATOM 626 O O . LYS A 1 77 ? -25.328 -2.357 4.516 1 93 77 LYS A O 1
ATOM 631 N N . PHE A 1 78 ? -26.547 -2.65 2.646 1 94.56 78 PHE A N 1
ATOM 632 C CA . PHE A 1 78 ? -25.516 -2.033 1.813 1 94.56 78 PHE A CA 1
ATOM 633 C C . PHE A 1 78 ? -25.781 -0.539 1.656 1 94.56 78 PHE A C 1
ATOM 635 O O . PHE A 1 78 ? -26.922 -0.116 1.487 1 94.56 78 PHE A O 1
ATOM 642 N N . LYS A 1 79 ? -24.766 0.211 1.729 1 96.56 79 LYS A N 1
ATOM 643 C CA . LYS A 1 79 ? -24.828 1.663 1.59 1 96.56 79 LYS A CA 1
ATOM 644 C C . LYS A 1 79 ? -24.734 2.08 0.125 1 96.56 79 LYS A C 1
ATOM 646 O O . LYS A 1 79 ? -25.297 3.094 -0.277 1 96.56 79 LYS A O 1
ATOM 651 N N . PHE A 1 80 ? -23.984 1.325 -0.623 1 98 80 PHE A N 1
ATOM 652 C CA . PHE A 1 80 ? -23.672 1.748 -1.983 1 98 80 PHE A CA 1
ATOM 653 C C . PHE A 1 80 ? -24.391 0.874 -3 1 98 80 PHE A C 1
ATOM 655 O O . PHE A 1 80 ? -24.031 -0.285 -3.205 1 98 80 PHE A O 1
ATOM 662 N N . ASP A 1 81 ? -25.281 1.49 -3.77 1 96.81 81 ASP A N 1
ATOM 663 C CA . ASP A 1 81 ? -26.062 0.744 -4.754 1 96.81 81 ASP A CA 1
ATOM 664 C C . ASP A 1 81 ? -25.188 0.295 -5.922 1 96.81 81 ASP A C 1
ATOM 666 O O . ASP A 1 81 ? -25.422 -0.762 -6.512 1 96.81 81 ASP A O 1
ATOM 670 N N . ASP A 1 82 ? -24.219 1.057 -6.238 1 97.56 82 ASP A N 1
ATOM 671 C CA . ASP A 1 82 ? -23.406 0.766 -7.418 1 97.56 82 ASP A CA 1
ATOM 672 C C . ASP A 1 82 ? -22.359 -0.297 -7.117 1 97.56 82 ASP A C 1
ATOM 674 O O . ASP A 1 82 ? -21.609 -0.702 -8.008 1 97.56 82 ASP A O 1
ATOM 678 N N . SER A 1 83 ? -22.344 -0.732 -5.91 1 94.94 83 SER A N 1
ATOM 679 C CA . SER A 1 83 ? -21.438 -1.825 -5.574 1 94.94 83 SER A CA 1
ATOM 680 C C . SER A 1 83 ? -22.203 -3.141 -5.418 1 94.94 83 SER A C 1
ATOM 682 O O . SER A 1 83 ? -21.594 -4.195 -5.234 1 94.94 83 SER A O 1
ATOM 684 N N . LYS A 1 84 ? -23.484 -3.096 -5.5 1 93.94 84 LYS A N 1
ATOM 685 C CA . LYS A 1 84 ? -24.266 -4.312 -5.359 1 93.94 84 LYS A CA 1
ATOM 686 C C . LYS A 1 84 ? -23.891 -5.344 -6.418 1 93.94 84 LYS A C 1
ATOM 688 O O . LYS A 1 84 ? -23.828 -5.023 -7.609 1 93.94 84 LYS A O 1
ATOM 693 N N . GLY A 1 85 ? -23.625 -6.562 -5.918 1 88.94 85 GLY A N 1
ATOM 694 C CA . GLY A 1 85 ? -23.266 -7.637 -6.828 1 88.94 85 GLY A CA 1
ATOM 695 C C . GLY A 1 85 ? -21.812 -7.613 -7.23 1 88.94 85 GLY A C 1
ATOM 696 O O . GLY A 1 85 ? -21.312 -8.562 -7.848 1 88.94 85 GLY A O 1
ATOM 697 N N . HIS A 1 86 ? -21.141 -6.539 -6.906 1 88.94 86 HIS A N 1
ATOM 698 C CA . HIS A 1 86 ? -19.703 -6.453 -7.18 1 88.94 86 HIS A CA 1
ATOM 699 C C . HIS A 1 86 ? -18.922 -7.438 -6.32 1 88.94 86 HIS A C 1
ATOM 701 O O . HIS A 1 86 ? -19.281 -7.691 -5.172 1 88.94 86 HIS A O 1
ATOM 707 N N . TRP A 1 87 ? -17.828 -7.98 -6.855 1 83.62 87 TRP A N 1
ATOM 708 C CA . TRP A 1 87 ? -17.047 -8.984 -6.141 1 83.62 87 TRP A CA 1
ATOM 709 C C . TRP A 1 87 ? -16.484 -8.414 -4.84 1 83.62 87 TRP A C 1
ATOM 711 O O . TRP A 1 87 ? -16.281 -9.148 -3.875 1 83.62 87 TRP A O 1
ATOM 721 N N . ALA A 1 88 ? -16.266 -7.105 -4.801 1 89.62 88 ALA A N 1
ATOM 722 C CA . ALA A 1 88 ? -15.641 -6.469 -3.643 1 89.62 88 ALA A CA 1
ATOM 723 C C . ALA A 1 88 ? -16.688 -5.883 -2.705 1 89.62 88 ALA A C 1
ATOM 725 O O . ALA A 1 88 ? -16.359 -5.18 -1.746 1 89.62 88 ALA A O 1
ATOM 726 N N . GLN A 1 89 ? -17.906 -6.102 -2.898 1 93.12 89 GLN A N 1
ATOM 727 C CA . GLN A 1 89 ? -19 -5.438 -2.199 1 93.12 89 GLN A CA 1
ATOM 728 C C . GLN A 1 89 ? -18.859 -5.57 -0.687 1 93.12 89 GLN A C 1
ATOM 730 O O . GLN A 1 89 ? -18.984 -4.586 0.043 1 93.12 89 GLN A O 1
ATOM 735 N N . GLN A 1 90 ? -18.594 -6.738 -0.167 1 92.31 90 GLN A N 1
ATOM 736 C CA . GLN A 1 90 ? -18.531 -6.973 1.271 1 92.31 90 GLN A CA 1
ATOM 737 C C . GLN A 1 90 ? -17.359 -6.219 1.903 1 92.31 90 GLN A C 1
ATOM 739 O O . GLN A 1 90 ? -17.484 -5.68 3.004 1 92.31 90 GLN A O 1
ATOM 744 N N . PHE A 1 91 ? -16.219 -6.195 1.188 1 92.12 91 PHE A N 1
ATOM 745 C CA . PHE A 1 91 ? -15.062 -5.477 1.692 1 92.12 91 PHE A CA 1
ATOM 746 C C . PHE A 1 91 ? -15.32 -3.977 1.725 1 92.12 91 PHE A C 1
ATOM 748 O O . PHE A 1 91 ? -15.047 -3.312 2.727 1 92.12 91 PHE A O 1
ATOM 755 N N . ILE A 1 92 ? -15.898 -3.484 0.616 1 96.06 92 ILE A N 1
ATOM 756 C CA . ILE A 1 92 ? -16.203 -2.064 0.476 1 96.06 92 ILE A CA 1
ATOM 757 C C . ILE A 1 92 ? -17.172 -1.633 1.567 1 96.06 92 ILE A C 1
ATOM 759 O O . ILE A 1 92 ? -16.938 -0.644 2.266 1 96.06 92 ILE A O 1
ATOM 763 N N . GLU A 1 93 ? -18.25 -2.383 1.771 1 97.31 93 GLU A N 1
ATOM 764 C CA . GLU A 1 93 ? -19.297 -2.025 2.723 1 97.31 93 GLU A CA 1
ATOM 765 C C . GLU A 1 93 ? -18.781 -2.104 4.16 1 97.31 93 GLU A C 1
ATOM 767 O O . GLU A 1 93 ? -19.109 -1.247 4.984 1 97.31 93 GLU A O 1
ATOM 772 N N . GLN A 1 94 ? -17.984 -3.078 4.461 1 95.88 94 GLN A N 1
ATOM 773 C CA . GLN A 1 94 ? -17.453 -3.188 5.816 1 95.88 94 GLN A CA 1
ATOM 774 C C . GLN A 1 94 ? -16.484 -2.053 6.121 1 95.88 94 GLN A C 1
ATOM 776 O O . GLN A 1 94 ? -16.5 -1.479 7.211 1 95.88 94 GLN A O 1
ATOM 781 N N . LEU A 1 95 ? -15.602 -1.771 5.156 1 95.69 95 LEU A N 1
ATOM 782 C CA . LEU A 1 95 ? -14.68 -0.654 5.355 1 95.69 95 LEU A CA 1
ATOM 783 C C . LEU A 1 95 ? -15.445 0.649 5.555 1 95.69 95 LEU A C 1
ATOM 785 O O . LEU A 1 95 ? -15.047 1.493 6.359 1 95.69 95 LEU A O 1
ATOM 789 N N . SER A 1 96 ? -16.5 0.823 4.742 1 96.38 96 SER A N 1
ATOM 790 C CA . SER A 1 96 ? -17.328 2.02 4.875 1 96.38 96 SER A CA 1
ATOM 791 C C . SER A 1 96 ? -18 2.08 6.246 1 96.38 96 SER A C 1
ATOM 793 O O . SER A 1 96 ? -18 3.129 6.895 1 96.38 96 SER A O 1
ATOM 795 N N . ASP A 1 97 ? -18.484 0.972 6.691 1 95.31 97 ASP A N 1
ATOM 796 C CA . ASP A 1 97 ? -19.156 0.898 7.984 1 95.31 97 ASP A CA 1
ATOM 797 C C . ASP A 1 97 ? -18.188 1.238 9.117 1 95.31 97 ASP A C 1
ATOM 799 O O . ASP A 1 97 ? -18.594 1.824 10.125 1 95.31 97 ASP A O 1
ATOM 803 N N . LEU A 1 98 ? -17.016 0.887 8.969 1 93.75 98 LEU A N 1
ATOM 804 C CA . LEU A 1 98 ? -16 1.098 10 1 93.75 98 LEU A CA 1
ATOM 805 C C . LEU A 1 98 ? -15.359 2.471 9.859 1 93.75 98 LEU A C 1
ATOM 807 O O . LEU A 1 98 ? -14.523 2.859 10.68 1 93.75 98 LEU A O 1
ATOM 811 N N . GLY A 1 99 ? -15.648 3.174 8.789 1 93.12 99 GLY A N 1
ATOM 812 C CA . GLY A 1 99 ? -15.203 4.551 8.641 1 93.12 99 GLY A CA 1
ATOM 813 C C . GLY A 1 99 ? -13.875 4.676 7.922 1 93.12 99 GLY A C 1
ATOM 814 O O . GLY A 1 99 ? -13.289 5.758 7.879 1 93.12 99 GLY A O 1
ATOM 815 N N . TYR A 1 100 ? -13.414 3.584 7.285 1 92.75 100 TYR A N 1
ATOM 816 C CA . TYR A 1 100 ? -12.133 3.625 6.59 1 92.75 100 TYR A CA 1
ATOM 817 C C . TYR A 1 100 ? -12.273 4.258 5.211 1 92.75 100 TYR A C 1
ATOM 819 O O . TYR A 1 100 ? -11.312 4.801 4.668 1 92.75 100 TYR A O 1
ATOM 827 N N . ILE A 1 101 ? -13.453 4.082 4.59 1 95.44 101 ILE A N 1
ATOM 828 C CA . ILE A 1 101 ? -13.672 4.676 3.275 1 95.44 101 ILE A CA 1
ATOM 829 C C . ILE A 1 101 ? -15.039 5.367 3.242 1 95.44 101 ILE A C 1
ATOM 831 O O . ILE A 1 101 ? -15.914 5.066 4.059 1 95.44 101 ILE A O 1
ATOM 835 N N . ASN A 1 102 ? -15.047 6.344 2.361 1 92.44 102 ASN A N 1
ATOM 836 C CA . ASN A 1 102 ? -16.297 7.047 2.074 1 92.44 102 ASN A CA 1
ATOM 837 C C . ASN A 1 102 ? -16.641 6.973 0.591 1 92.44 102 ASN A C 1
ATOM 839 O O . ASN A 1 102 ? -15.781 6.707 -0.247 1 92.44 102 ASN A O 1
ATOM 843 N N . GLY A 1 103 ? -17.953 7.125 0.339 1 94.62 103 GLY A N 1
ATOM 844 C CA . GLY A 1 103 ? -18.406 7.305 -1.035 1 94.62 103 GLY A CA 1
ATOM 845 C C . GLY A 1 103 ? -18.469 8.758 -1.455 1 94.62 103 GLY A C 1
ATOM 846 O O . GLY A 1 103 ? -17.828 9.617 -0.839 1 94.62 103 GLY A O 1
ATOM 847 N N . TYR A 1 104 ? -19.141 8.898 -2.562 1 95.44 104 TYR A N 1
ATOM 848 C CA . TYR A 1 104 ? -19.344 10.234 -3.115 1 95.44 104 TYR A CA 1
ATOM 849 C C . TYR A 1 104 ? -20.625 10.867 -2.584 1 95.44 104 TYR A C 1
ATOM 851 O O . TYR A 1 104 ? -21.5 10.164 -2.062 1 95.44 104 TYR A O 1
ATOM 859 N N . PRO A 1 105 ? -20.703 12.148 -2.738 1 93.75 105 PRO A N 1
ATOM 860 C CA . PRO A 1 105 ? -21.891 12.844 -2.223 1 93.75 105 PRO A CA 1
ATOM 861 C C . PRO A 1 105 ? -23.188 12.352 -2.852 1 93.75 105 PRO A C 1
ATOM 863 O O . PRO A 1 105 ? -24.25 12.422 -2.225 1 93.75 105 PRO A O 1
ATOM 866 N N . ASP A 1 106 ? -23.188 11.789 -3.98 1 96.62 106 ASP A N 1
ATOM 867 C CA . ASP A 1 106 ? -24.391 11.312 -4.676 1 96.62 106 ASP A CA 1
ATOM 868 C C . ASP A 1 106 ? -24.781 9.922 -4.195 1 96.62 106 ASP A C 1
ATOM 870 O O . ASP A 1 106 ? -25.703 9.305 -4.738 1 96.62 106 ASP A O 1
ATOM 874 N N . GLY A 1 107 ? -24.016 9.398 -3.223 1 95.75 107 GLY A N 1
ATOM 875 C CA . GLY A 1 107 ? -24.344 8.109 -2.635 1 95.75 107 GLY A CA 1
ATOM 876 C C . GLY A 1 107 ? -23.641 6.949 -3.324 1 95.75 107 GLY A C 1
ATOM 877 O O . GLY A 1 107 ? -23.719 5.809 -2.867 1 95.75 107 GLY A O 1
ATOM 878 N N . SER A 1 108 ? -22.859 7.188 -4.359 1 97.94 108 SER A N 1
ATOM 879 C CA . SER A 1 108 ? -22.141 6.125 -5.062 1 97.94 108 SER A CA 1
ATOM 880 C C . SER A 1 108 ? -20.766 5.883 -4.441 1 97.94 108 SER A C 1
ATOM 882 O O . SER A 1 108 ? -20.266 6.719 -3.689 1 97.94 108 SER A O 1
ATOM 884 N N . PHE A 1 109 ? -20.297 4.734 -4.699 1 98.12 109 PHE A N 1
ATOM 885 C CA . PHE A 1 109 ? -18.922 4.43 -4.34 1 98.12 109 PHE A CA 1
ATOM 886 C C . PHE A 1 109 ? -18.016 4.512 -5.562 1 98.12 109 PHE A C 1
ATOM 888 O O . PHE A 1 109 ? -16.859 4.938 -5.457 1 98.12 109 PHE A O 1
ATOM 895 N N . ARG A 1 110 ? -18.469 3.996 -6.738 1 97.75 110 ARG A N 1
ATOM 896 C CA . ARG A 1 110 ? -17.75 3.939 -8.008 1 97.75 110 ARG A CA 1
ATOM 897 C C . ARG A 1 110 ? -16.562 2.986 -7.934 1 97.75 110 ARG A C 1
ATOM 899 O O . ARG A 1 110 ? -15.422 3.387 -8.164 1 97.75 110 ARG A O 1
ATOM 906 N N . PRO A 1 111 ? -16.844 1.689 -7.734 1 96.19 111 PRO A N 1
ATOM 907 C CA . PRO A 1 111 ? -15.82 0.694 -7.43 1 96.19 111 PRO A CA 1
ATOM 908 C C . PRO A 1 111 ? -14.836 0.499 -8.578 1 96.19 111 PRO A C 1
ATOM 910 O O . PRO A 1 111 ? -13.664 0.177 -8.344 1 96.19 111 PRO A O 1
ATOM 913 N N . ASP A 1 112 ? -15.234 0.747 -9.812 1 93.38 112 ASP A N 1
ATOM 914 C CA . ASP A 1 112 ? -14.383 0.42 -10.953 1 93.38 112 ASP A CA 1
ATOM 915 C C . ASP A 1 112 ? -13.633 1.653 -11.445 1 93.38 112 ASP A C 1
ATOM 917 O O . ASP A 1 112 ? -12.844 1.57 -12.398 1 93.38 112 ASP A O 1
ATOM 921 N N . ASN A 1 113 ? -13.867 2.809 -10.797 1 95.44 113 ASN A N 1
ATOM 922 C CA . ASN A 1 113 ? -13.023 3.965 -11.078 1 95.44 113 ASN A CA 1
ATOM 923 C C . ASN A 1 113 ? -11.602 3.76 -10.562 1 95.44 113 ASN A C 1
ATOM 925 O O . ASN A 1 113 ? -11.398 3.146 -9.516 1 95.44 113 ASN A O 1
ATOM 929 N N . ASN A 1 114 ? -10.664 4.297 -11.32 1 94.62 114 ASN A N 1
ATOM 930 C CA . ASN A 1 114 ? -9.297 4.293 -10.812 1 94.62 114 ASN A CA 1
ATOM 931 C C . ASN A 1 114 ? -9.172 5.105 -9.523 1 94.62 114 ASN A C 1
ATOM 933 O O . ASN A 1 114 ? -9.781 6.168 -9.398 1 94.62 114 ASN A O 1
ATOM 937 N N . ILE A 1 115 ? -8.43 4.594 -8.609 1 95.56 115 ILE A N 1
ATOM 938 C CA . ILE A 1 115 ? -8.297 5.27 -7.324 1 95.56 115 ILE A CA 1
ATOM 939 C C . ILE A 1 115 ? -7.422 6.508 -7.477 1 95.56 115 ILE A C 1
ATOM 941 O O . ILE A 1 115 ? -6.406 6.473 -8.18 1 95.56 115 ILE A O 1
ATOM 945 N N . LYS A 1 116 ? -7.867 7.551 -6.883 1 94.94 116 LYS A N 1
ATOM 946 C CA . LYS A 1 116 ? -7.145 8.82 -6.914 1 94.94 116 LYS A CA 1
ATOM 947 C C . LYS A 1 116 ? -6.188 8.938 -5.73 1 94.94 116 LYS A C 1
ATOM 949 O O . LYS A 1 116 ? -6.367 8.266 -4.715 1 94.94 116 LYS A O 1
ATOM 954 N N . ARG A 1 117 ? -5.281 9.867 -5.879 1 93.25 117 ARG A N 1
ATOM 955 C CA . ARG A 1 117 ? -4.27 10.109 -4.855 1 93.25 117 ARG A CA 1
ATOM 956 C C . ARG A 1 117 ? -4.91 10.539 -3.539 1 93.25 117 ARG A C 1
ATOM 958 O O . ARG A 1 117 ? -4.578 10.008 -2.477 1 93.25 117 ARG A O 1
ATOM 965 N N . SER A 1 118 ? -5.859 11.461 -3.605 1 95.06 118 SER A N 1
ATOM 966 C CA . SER A 1 118 ? -6.52 11.914 -2.387 1 95.06 118 SER A CA 1
ATOM 967 C C . SER A 1 118 ? -7.27 10.773 -1.706 1 95.06 118 SER A C 1
ATOM 969 O O . SER A 1 118 ? -7.254 10.664 -0.479 1 95.06 118 SER A O 1
ATOM 971 N N . GLU A 1 119 ? -7.875 9.914 -2.486 1 94.62 119 GLU A N 1
ATOM 972 C CA . GLU A 1 119 ? -8.617 8.781 -1.953 1 94.62 119 GLU A CA 1
ATOM 973 C C . GLU A 1 119 ? -7.688 7.766 -1.297 1 94.62 119 GLU A C 1
ATOM 975 O O . GLU A 1 119 ? -7.98 7.258 -0.213 1 94.62 119 GLU A O 1
ATOM 980 N N . SER A 1 120 ? -6.598 7.512 -1.944 1 92.81 120 SER A N 1
ATOM 981 C CA . SER A 1 120 ? -5.629 6.566 -1.397 1 92.81 120 SER A CA 1
ATOM 982 C C . SER A 1 120 ? -5.016 7.09 -0.104 1 92.81 120 SER A C 1
ATOM 984 O O . SER A 1 120 ? -4.883 6.348 0.872 1 92.81 120 SER A O 1
ATOM 986 N N . VAL A 1 121 ? -4.691 8.383 -0.078 1 92.31 121 VAL A N 1
ATOM 987 C CA . VAL A 1 121 ? -4.098 9 1.102 1 92.31 121 VAL A CA 1
ATOM 988 C C . VAL A 1 121 ? -5.066 8.906 2.279 1 92.31 121 VAL A C 1
ATOM 990 O O . VAL A 1 121 ? -4.672 8.531 3.385 1 92.31 121 VAL A O 1
ATOM 993 N N . ALA A 1 122 ? -6.258 9.219 2.057 1 94.12 122 ALA A N 1
ATOM 994 C CA . ALA A 1 122 ? -7.258 9.18 3.119 1 94.12 122 ALA A CA 1
ATOM 995 C C . ALA A 1 122 ? -7.434 7.758 3.646 1 94.12 122 ALA A C 1
ATOM 997 O O . ALA A 1 122 ? -7.434 7.531 4.859 1 94.12 122 ALA A O 1
ATOM 998 N N . MET A 1 123 ? -7.527 6.836 2.752 1 92.75 123 MET A N 1
ATOM 999 C CA . MET A 1 123 ? -7.777 5.449 3.125 1 92.75 123 MET A CA 1
ATOM 1000 C C . MET A 1 123 ? -6.605 4.879 3.924 1 92.75 123 MET A C 1
ATOM 1002 O O . MET A 1 123 ? -6.809 4.184 4.918 1 92.75 123 MET A O 1
ATOM 1006 N N . ILE A 1 124 ? -5.457 5.141 3.521 1 89.06 124 ILE A N 1
ATOM 1007 C CA . ILE A 1 124 ? -4.266 4.59 4.16 1 89.06 124 ILE A CA 1
ATOM 1008 C C . ILE A 1 124 ? -4.09 5.215 5.543 1 89.06 124 ILE A C 1
ATOM 1010 O O . ILE A 1 124 ? -3.785 4.516 6.512 1 89.06 124 ILE A O 1
ATOM 1014 N N . ASN A 1 125 ? -4.207 6.547 5.637 1 89 125 ASN A N 1
ATOM 1015 C CA . ASN A 1 125 ? -4.121 7.188 6.945 1 89 125 ASN A CA 1
ATOM 1016 C C . ASN A 1 125 ? -5.121 6.586 7.93 1 89 125 ASN A C 1
ATOM 1018 O O . ASN A 1 125 ? -4.762 6.242 9.055 1 89 125 ASN A O 1
ATOM 1022 N N . ARG A 1 126 ? -6.309 6.41 7.512 1 89.31 126 ARG A N 1
ATOM 1023 C CA . ARG A 1 126 ? -7.352 5.867 8.375 1 89.31 126 ARG A CA 1
ATOM 1024 C C . ARG A 1 126 ? -7.051 4.422 8.75 1 89.31 126 ARG A C 1
ATOM 1026 O O . ARG A 1 126 ? -7.223 4.027 9.906 1 89.31 126 ARG A O 1
ATOM 1033 N N . ALA A 1 127 ? -6.586 3.703 7.77 1 85.06 127 ALA A N 1
ATOM 1034 C CA . ALA A 1 127 ? -6.215 2.314 8.031 1 85.06 127 ALA A CA 1
ATOM 1035 C C . ALA A 1 127 ? -5.098 2.236 9.07 1 85.06 127 ALA A C 1
ATOM 1037 O O . ALA A 1 127 ? -5.039 1.287 9.859 1 85.06 127 ALA A O 1
ATOM 1038 N N . MET A 1 128 ? -4.297 3.191 9.086 1 82.44 128 MET A N 1
ATOM 1039 C CA . MET A 1 128 ? -3.162 3.203 10.008 1 82.44 128 MET A CA 1
ATOM 1040 C C . MET A 1 128 ? -3.533 3.889 11.312 1 82.44 128 MET A C 1
ATOM 1042 O O . MET A 1 128 ? -2.688 4.055 12.195 1 82.44 128 MET A O 1
ATOM 1046 N N . GLY A 1 129 ? -4.773 4.363 11.414 1 83.06 129 GLY A N 1
ATOM 1047 C CA . GLY A 1 129 ? -5.242 5.004 12.633 1 83.06 129 GLY A CA 1
ATOM 1048 C C . GLY A 1 129 ? -4.707 6.414 12.812 1 83.06 129 GLY A C 1
ATOM 1049 O O . GLY A 1 129 ? -4.539 6.883 13.938 1 83.06 129 GLY A O 1
ATOM 1050 N N . ARG A 1 130 ? -4.453 6.98 11.656 1 85.44 130 ARG A N 1
ATOM 1051 C CA . ARG A 1 130 ? -3.871 8.312 11.695 1 85.44 130 ARG A CA 1
ATOM 1052 C C . ARG A 1 130 ? -4.906 9.375 11.328 1 85.44 130 ARG A C 1
ATOM 1054 O O . ARG A 1 130 ? -5.621 9.234 10.336 1 85.44 130 ARG A O 1
ATOM 1061 N N . GLY A 1 131 ? -4.922 10.414 12.164 1 89.25 131 GLY A N 1
ATOM 1062 C CA . GLY A 1 131 ? -5.703 11.586 11.812 1 89.25 131 GLY A CA 1
ATOM 1063 C C . GLY A 1 131 ? -7.199 11.383 11.984 1 89.25 131 GLY A C 1
ATOM 1064 O O . GLY A 1 131 ? -7.629 10.594 12.828 1 89.25 131 GLY A O 1
ATOM 1065 N N . PRO A 1 132 ? -7.875 12.172 11.062 1 94.62 132 PRO A N 1
ATOM 1066 C CA . PRO A 1 132 ? -7.398 13.312 10.281 1 94.62 132 PRO A CA 1
ATOM 1067 C C . PRO A 1 132 ? -6.855 14.438 11.156 1 94.62 132 PRO A C 1
ATOM 1069 O O . PRO A 1 132 ? -7.145 14.492 12.352 1 94.62 132 PRO A O 1
ATOM 1072 N N . LEU A 1 133 ? -6.008 15.336 10.523 1 96.19 133 LEU A N 1
ATOM 1073 C CA . LEU A 1 133 ? -5.312 16.375 11.273 1 96.19 133 LEU A CA 1
ATOM 1074 C C . LEU A 1 133 ? -6.074 17.688 11.219 1 96.19 133 LEU A C 1
ATOM 1076 O O . LEU A 1 133 ? -6.148 18.328 10.164 1 96.19 133 LEU A O 1
ATOM 1080 N N . TYR A 1 134 ? -6.598 18.078 12.352 1 96.88 134 TYR A N 1
ATOM 1081 C CA . TYR A 1 134 ? -7.312 19.344 12.453 1 96.88 134 TYR A CA 1
ATOM 1082 C C . TYR A 1 134 ? -6.355 20.484 12.781 1 96.88 134 TYR A C 1
ATOM 1084 O O . TYR A 1 134 ? -5.379 20.297 13.516 1 96.88 134 TYR A O 1
ATOM 1092 N N . GLY A 1 135 ? -6.672 21.641 12.242 1 97.06 135 GLY A N 1
ATOM 1093 C CA . GLY A 1 135 ? -5.918 22.844 12.562 1 97.06 135 GLY A CA 1
ATOM 1094 C C . GLY A 1 135 ? -4.699 23.031 11.688 1 97.06 135 GLY A C 1
ATOM 1095 O O . GLY A 1 135 ? -3.898 23.938 11.914 1 97.06 135 GLY A O 1
ATOM 1096 N N . ALA A 1 136 ? -4.527 22.219 10.734 1 96.69 136 ALA A N 1
ATOM 1097 C CA . ALA A 1 136 ? -3.391 22.359 9.828 1 96.69 136 ALA A CA 1
ATOM 1098 C C . ALA A 1 136 ? -3.609 23.531 8.867 1 96.69 136 ALA A C 1
ATOM 1100 O O . ALA A 1 136 ? -4.734 23.766 8.414 1 96.69 136 ALA A O 1
ATOM 1101 N N . PRO A 1 137 ? -2.541 24.203 8.508 1 96.75 137 PRO A N 1
ATOM 1102 C CA . PRO A 1 137 ? -2.674 25.219 7.449 1 96.75 137 PRO A CA 1
ATOM 1103 C C . PRO A 1 137 ? -2.744 24.594 6.055 1 96.75 137 PRO A C 1
ATOM 1105 O O . PRO A 1 137 ? -2.4 23.422 5.875 1 96.75 137 PRO A O 1
ATOM 1108 N N . GLN A 1 138 ? -3.254 25.453 5.102 1 97.06 138 GLN A N 1
ATOM 1109 C CA . GLN A 1 138 ? -3.189 25 3.715 1 97.06 138 GLN A CA 1
ATOM 1110 C C . GLN A 1 138 ? -1.743 24.891 3.238 1 97.06 138 GLN A C 1
ATOM 1112 O O . GLN A 1 138 ? -0.971 25.844 3.363 1 97.06 138 GLN A O 1
ATOM 1117 N N . THR A 1 139 ? -1.379 23.75 2.66 1 94.38 139 THR A N 1
ATOM 1118 C CA . THR A 1 139 ? -0.012 23.469 2.236 1 94.38 139 THR A CA 1
ATOM 1119 C C . THR A 1 139 ? 0.096 23.484 0.714 1 94.38 139 THR A C 1
ATOM 1121 O O . THR A 1 139 ? 1.142 23.828 0.163 1 94.38 139 THR A O 1
ATOM 1124 N N . PHE A 1 140 ? -1.002 23.094 0.052 1 96.31 140 PHE A N 1
ATOM 1125 C CA . PHE A 1 140 ? -0.957 22.922 -1.396 1 96.31 140 PHE A CA 1
ATOM 1126 C C . PHE A 1 140 ? -2.023 23.781 -2.072 1 96.31 140 PHE A C 1
ATOM 1128 O O . PHE A 1 140 ? -3.168 23.828 -1.615 1 96.31 140 PHE A O 1
ATOM 1135 N N . ASP A 1 141 ? -1.675 24.375 -3.182 1 97.62 141 ASP A N 1
ATOM 1136 C CA . ASP A 1 141 ? -2.572 25.281 -3.904 1 97.62 141 ASP A CA 1
ATOM 1137 C C . ASP A 1 141 ? -3.836 24.547 -4.352 1 97.62 141 ASP A C 1
ATOM 1139 O O . ASP A 1 141 ? -4.922 25.125 -4.371 1 97.62 141 ASP A O 1
ATOM 1143 N N . ASP A 1 142 ? -3.678 23.328 -4.703 1 97.56 142 ASP A N 1
ATOM 1144 C CA . ASP A 1 142 ? -4.785 22.578 -5.293 1 97.56 142 ASP A CA 1
ATOM 1145 C C . ASP A 1 142 ? -5.504 21.734 -4.234 1 97.56 142 ASP A C 1
ATOM 1147 O O . ASP A 1 142 ? -6.285 20.844 -4.57 1 97.56 142 ASP A O 1
ATOM 1151 N N . VAL A 1 143 ? -5.199 22.016 -3.018 1 98 143 VAL A N 1
ATOM 1152 C CA . VAL A 1 143 ? -5.922 21.391 -1.909 1 98 143 VAL A CA 1
ATOM 1153 C C . VAL A 1 143 ? -6.363 22.469 -0.918 1 98 143 VAL A C 1
ATOM 1155 O O . VAL A 1 143 ? -5.789 22.594 0.167 1 98 143 VAL A O 1
ATOM 1158 N N . PRO A 1 144 ? -7.406 23.156 -1.288 1 98.12 144 PRO A N 1
ATOM 1159 C CA . PRO A 1 144 ? -7.91 24.156 -0.348 1 98.12 144 PRO A CA 1
ATOM 1160 C C . PRO A 1 144 ? -8.523 23.547 0.906 1 98.12 144 PRO A C 1
ATOM 1162 O O . PRO A 1 144 ? -8.789 22.344 0.936 1 98.12 144 PRO A O 1
ATOM 1165 N N . GLU A 1 145 ? -8.766 24.328 1.93 1 97.25 145 GLU A N 1
ATOM 1166 C CA . GLU A 1 145 ? -9.32 23.859 3.191 1 97.25 145 GLU A CA 1
ATOM 1167 C C . GLU A 1 145 ? -10.688 23.203 2.982 1 97.25 145 GLU A C 1
ATOM 1169 O O . GLU A 1 145 ? -11.109 22.359 3.768 1 97.25 145 GLU A O 1
ATOM 1174 N N . THR A 1 146 ? -11.344 23.531 1.922 1 97.31 146 THR A N 1
ATOM 1175 C CA . THR A 1 146 ? -12.68 23.031 1.642 1 97.31 146 THR A CA 1
ATOM 1176 C C . THR A 1 146 ? -12.617 21.672 0.948 1 97.31 146 THR A C 1
ATOM 1178 O O . THR A 1 146 ? -13.641 21.016 0.78 1 97.31 146 THR A O 1
ATOM 1181 N N . HIS A 1 147 ? -11.477 21.328 0.479 1 96.88 147 HIS A N 1
ATOM 1182 C CA . HIS A 1 147 ? -11.352 20.016 -0.139 1 96.88 147 HIS A CA 1
ATOM 1183 C C . HIS A 1 147 ? -11.719 18.906 0.842 1 96.88 147 HIS A C 1
ATOM 1185 O O . HIS A 1 147 ? -11.312 18.938 2.004 1 96.88 147 HIS A O 1
ATOM 1191 N N . TRP A 1 148 ? -12.422 17.891 0.384 1 95.38 148 TRP A N 1
ATOM 1192 C CA . TRP A 1 148 ? -12.984 16.875 1.27 1 95.38 148 TRP A CA 1
ATOM 1193 C C . TRP A 1 148 ? -11.875 16.141 2.021 1 95.38 148 TRP A C 1
ATOM 1195 O O . TRP A 1 148 ? -12.086 15.68 3.146 1 95.38 148 TRP A O 1
ATOM 1205 N N . ALA A 1 149 ? -10.68 16.031 1.354 1 96.06 149 ALA A N 1
ATOM 1206 C CA . ALA A 1 149 ? -9.594 15.25 1.926 1 96.06 149 ALA A CA 1
ATOM 1207 C C . ALA A 1 149 ? -8.531 16.156 2.543 1 96.06 149 ALA A C 1
ATOM 1209 O O . ALA A 1 149 ? -7.402 15.719 2.787 1 96.06 149 ALA A O 1
ATOM 1210 N N . PHE A 1 150 ? -8.781 17.391 2.803 1 97.75 150 PHE A N 1
ATOM 1211 C CA . PHE A 1 150 ? -7.797 18.359 3.264 1 97.75 150 PHE A CA 1
ATOM 1212 C C . PHE A 1 150 ? -7.09 17.859 4.516 1 97.75 150 PHE A C 1
ATOM 1214 O O . PHE A 1 150 ? -5.859 17.812 4.562 1 97.75 150 PHE A O 1
ATOM 1221 N N . LYS A 1 151 ? -7.805 17.391 5.512 1 97.44 151 LYS A N 1
ATOM 1222 C CA . LYS A 1 151 ? -7.234 17.016 6.801 1 97.44 151 LYS A CA 1
ATOM 1223 C C . LYS A 1 151 ? -6.492 15.688 6.711 1 97.44 151 LYS A C 1
ATOM 1225 O O . LYS A 1 151 ? -5.488 15.484 7.395 1 97.44 151 LYS A O 1
ATOM 1230 N N . ASP A 1 152 ? -6.992 14.789 5.848 1 94.94 152 ASP A N 1
ATOM 1231 C CA . ASP A 1 152 ? -6.289 13.531 5.613 1 94.94 152 ASP A CA 1
ATOM 1232 C C . ASP A 1 152 ? -4.953 13.773 4.91 1 94.94 152 ASP A C 1
ATOM 1234 O O . ASP A 1 152 ? -3.955 13.117 5.223 1 94.94 152 ASP A O 1
ATOM 1238 N N . ILE A 1 153 ? -4.977 14.664 3.93 1 95.12 153 ILE A N 1
ATOM 1239 C CA . ILE A 1 153 ? -3.754 14.984 3.199 1 95.12 153 ILE A CA 1
ATOM 1240 C C . ILE A 1 153 ? -2.756 15.656 4.137 1 95.12 153 ILE A C 1
ATOM 1242 O O . ILE A 1 153 ? -1.572 15.305 4.152 1 95.12 153 ILE A O 1
ATOM 1246 N N . ALA A 1 154 ? -3.209 16.562 4.957 1 95.62 154 ALA A N 1
ATOM 1247 C CA . ALA A 1 154 ? -2.336 17.203 5.945 1 95.62 154 ALA A CA 1
ATOM 1248 C C . ALA A 1 154 ? -1.704 16.156 6.863 1 95.62 154 ALA A C 1
ATOM 1250 O O . ALA A 1 154 ? -0.501 16.203 7.133 1 95.62 154 ALA A O 1
ATOM 1251 N N . GLU A 1 155 ? -2.514 15.195 7.281 1 93.38 155 GLU A N 1
ATOM 1252 C CA . GLU A 1 155 ? -2.029 14.102 8.117 1 93.38 155 GLU A CA 1
ATOM 1253 C C . GLU A 1 155 ? -0.913 13.328 7.426 1 93.38 155 GLU A C 1
ATOM 1255 O O . GLU A 1 155 ? 0.069 12.945 8.062 1 93.38 155 GLU A O 1
ATOM 1260 N N . GLY A 1 156 ? -1.1 13.156 6.145 1 89.81 156 GLY A N 1
ATOM 1261 C CA . GLY A 1 156 ? -0.198 12.289 5.406 1 89.81 156 GLY A CA 1
ATOM 1262 C C . GLY A 1 156 ? 1.084 12.984 4.98 1 89.81 156 GLY A C 1
ATOM 1263 O O . GLY A 1 156 ? 2.096 12.328 4.727 1 89.81 156 GLY A O 1
ATOM 1264 N N . VAL A 1 157 ? 1.052 14.289 4.957 1 90.31 157 VAL A N 1
ATOM 1265 C CA . VAL A 1 157 ? 2.178 14.969 4.32 1 90.31 157 VAL A CA 1
ATOM 1266 C C . VAL A 1 157 ? 2.99 15.719 5.375 1 90.31 157 VAL A C 1
ATOM 1268 O O . VAL A 1 157 ? 4.188 15.953 5.191 1 90.31 157 VAL A O 1
ATOM 1271 N N . LEU A 1 158 ? 2.463 16.109 6.52 1 90.62 158 LEU A N 1
ATOM 1272 C CA . LEU A 1 158 ? 3.145 16.922 7.516 1 90.62 158 LEU A CA 1
ATOM 1273 C C . LEU A 1 158 ? 3.67 16.062 8.656 1 90.62 158 LEU A C 1
ATOM 1275 O O . LEU A 1 158 ? 2.926 15.273 9.234 1 90.62 158 LEU A O 1
ATOM 1279 N N . SER A 1 159 ? 4.934 16.219 8.961 1 87.5 159 SER A N 1
ATOM 1280 C CA . SER A 1 159 ? 5.398 15.812 10.281 1 87.5 159 SER A CA 1
ATOM 1281 C C . SER A 1 159 ? 4.957 16.797 11.359 1 87.5 159 SER A C 1
ATOM 1283 O O . SER A 1 159 ? 5.102 18 11.195 1 87.5 159 SER A O 1
ATOM 1285 N N . HIS A 1 160 ? 4.371 16.203 12.406 1 91.62 160 HIS A N 1
ATOM 1286 C CA . HIS A 1 160 ? 3.744 17.141 13.32 1 91.62 160 HIS A CA 1
ATOM 1287 C C . HIS A 1 160 ? 3.574 16.547 14.711 1 91.62 160 HIS A C 1
ATOM 1289 O O . HIS A 1 160 ? 3.594 15.32 14.867 1 91.62 160 HIS A O 1
ATOM 1295 N N . ARG A 1 161 ? 3.488 17.406 15.688 1 90.69 161 ARG A N 1
ATOM 1296 C CA . ARG A 1 161 ? 2.982 17.094 17.016 1 90.69 161 ARG A CA 1
ATOM 1297 C C . ARG A 1 161 ? 1.492 17.391 17.125 1 90.69 161 ARG A C 1
ATOM 1299 O O . ARG A 1 161 ? 1.003 18.344 16.516 1 90.69 161 ARG A O 1
ATOM 1306 N N . PHE A 1 162 ? 0.848 16.531 17.812 1 91.88 162 PHE A N 1
ATOM 1307 C CA . PHE A 1 162 ? -0.592 16.734 17.922 1 91.88 162 PHE A CA 1
ATOM 1308 C C . PHE A 1 162 ? -1.099 16.297 19.281 1 91.88 162 PHE A C 1
ATOM 1310 O O . PHE A 1 162 ? -0.377 15.641 20.047 1 91.88 162 PHE A O 1
ATOM 1317 N N . LYS A 1 163 ? -2.236 16.75 19.672 1 91.75 163 LYS A N 1
ATOM 1318 C CA . LYS A 1 163 ? -2.998 16.297 20.828 1 91.75 163 LYS A CA 1
ATOM 1319 C C . LYS A 1 163 ? -4.395 15.828 20.422 1 91.75 163 LYS A C 1
ATOM 1321 O O . LYS A 1 163 ? -4.902 16.234 19.375 1 91.75 163 LYS A O 1
ATOM 1326 N N . LEU A 1 164 ? -4.918 14.945 21.156 1 90.19 164 LEU A N 1
ATOM 1327 C CA . LEU A 1 164 ? -6.305 14.547 20.969 1 90.19 164 LEU A CA 1
ATOM 1328 C C . LEU A 1 164 ? -7.246 15.398 21.812 1 90.19 164 LEU A C 1
ATOM 1330 O O . LEU A 1 164 ? -7.023 15.578 23 1 90.19 164 LEU A O 1
ATOM 1334 N N . ASP A 1 165 ? -8.227 15.852 21.141 1 91.31 165 ASP A N 1
ATOM 1335 C CA . ASP A 1 165 ? -9.18 16.656 21.906 1 91.31 165 ASP A CA 1
ATOM 1336 C C . ASP A 1 165 ? -10.234 15.766 22.578 1 91.31 165 ASP A C 1
ATOM 1338 O O . ASP A 1 165 ? -10.086 14.539 22.609 1 91.31 165 ASP A O 1
ATOM 1342 N N . GLU A 1 166 ? -11.273 16.406 23.156 1 89.69 166 GLU A N 1
ATOM 1343 C CA . GLU A 1 166 ? -12.273 15.688 23.953 1 89.69 166 GLU A CA 1
ATOM 1344 C C . GLU A 1 166 ? -13.07 14.719 23.078 1 89.69 166 GLU A C 1
ATOM 1346 O O . GLU A 1 166 ? -13.602 13.727 23.578 1 89.69 166 GLU A O 1
ATOM 1351 N N . GLN A 1 167 ? -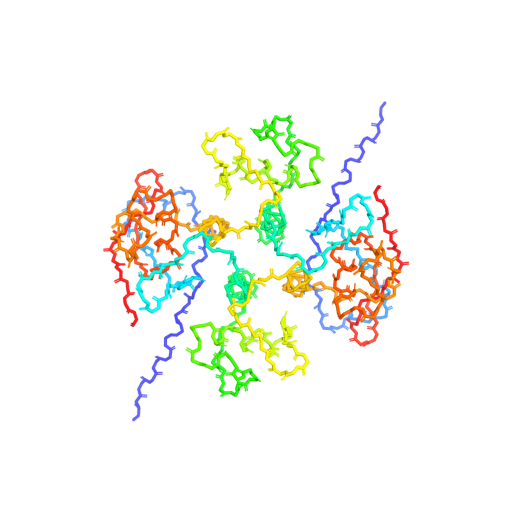13.094 14.961 21.844 1 91.81 167 GLN A N 1
ATOM 1352 C CA . GLN A 1 167 ? -13.836 14.109 20.922 1 91.81 167 GLN A CA 1
ATOM 1353 C C . GLN A 1 167 ? -12.914 13.094 20.25 1 91.81 167 GLN A C 1
ATOM 1355 O O . GLN A 1 167 ? -13.344 12.352 19.359 1 91.81 167 GLN A O 1
ATOM 1360 N N . GLY A 1 168 ? -11.688 13.125 20.516 1 88.69 168 GLY A N 1
ATOM 1361 C CA . GLY A 1 168 ? -10.734 12.188 19.953 1 88.69 168 GLY A CA 1
ATOM 1362 C C . GLY A 1 168 ? -10.148 12.648 18.625 1 88.69 168 GLY A C 1
ATOM 1363 O O . GLY A 1 168 ? -9.523 11.867 17.906 1 88.69 168 GLY A O 1
ATOM 1364 N N . LYS A 1 169 ? -10.406 13.859 18.406 1 92.12 169 LYS A N 1
ATOM 1365 C CA . LYS A 1 169 ? -9.883 14.398 17.156 1 92.12 169 LYS A CA 1
ATOM 1366 C C . LYS A 1 169 ? -8.445 14.883 17.328 1 92.12 169 LYS A C 1
ATOM 1368 O O . LYS A 1 169 ? -8.094 15.461 18.359 1 92.12 169 LYS A O 1
ATOM 1373 N N . GLU A 1 170 ? -7.629 14.648 16.281 1 93.81 170 GLU A N 1
ATOM 1374 C CA . GLU A 1 170 ? -6.23 15.062 16.312 1 93.81 170 GLU A CA 1
ATOM 1375 C C . GLU A 1 170 ? -6.094 16.547 16 1 93.81 170 GLU A C 1
ATOM 1377 O O . GLU A 1 170 ? -6.414 17 14.898 1 93.81 170 GLU A O 1
ATOM 1382 N N . GLN A 1 171 ? -5.59 17.297 17.047 1 95.88 171 GLN A N 1
ATOM 1383 C CA . GLN A 1 171 ? -5.371 18.734 16.891 1 95.88 171 GLN A CA 1
ATOM 1384 C C . GLN A 1 171 ? -3.887 19.047 16.734 1 95.88 171 GLN A C 1
ATOM 1386 O O . GLN A 1 171 ? -3.07 18.641 17.562 1 95.88 171 GLN A O 1
ATOM 1391 N N . LEU A 1 172 ? -3.631 19.844 15.656 1 95.62 172 LEU A N 1
ATOM 1392 C CA . LEU A 1 172 ? -2.24 20.203 15.398 1 95.62 172 LEU A CA 1
ATOM 1393 C C . LEU A 1 172 ? -1.685 21.078 16.516 1 95.62 172 LEU A C 1
ATOM 1395 O O . LEU A 1 172 ? -2.326 22.047 16.938 1 95.62 172 LEU A O 1
ATOM 1399 N N . LEU A 1 173 ? -0.499 20.656 16.969 1 94.12 173 LEU A N 1
ATOM 1400 C CA . LEU A 1 173 ? 0.221 21.484 17.938 1 94.12 173 LEU A CA 1
ATOM 1401 C C . LEU A 1 173 ? 1.366 22.234 17.266 1 94.12 173 LEU A C 1
ATOM 1403 O O . LEU A 1 173 ? 1.551 23.438 17.484 1 94.12 173 LEU A O 1
ATOM 1407 N N . GLU A 1 174 ? 2.088 21.406 16.531 1 93.88 174 GLU A N 1
ATOM 1408 C CA . GLU A 1 174 ? 3.275 21.953 15.898 1 93.88 174 GLU A CA 1
ATOM 1409 C C . GLU A 1 174 ? 3.682 21.125 14.68 1 93.88 174 GLU A C 1
ATOM 1411 O O . GLU A 1 174 ? 3.643 19.906 14.711 1 93.88 174 GLU A O 1
ATOM 1416 N N . ILE A 1 175 ? 4 21.906 13.633 1 92.94 175 ILE A N 1
ATOM 1417 C CA . ILE A 1 175 ? 4.605 21.234 12.492 1 92.94 175 ILE A CA 1
ATOM 1418 C C . ILE A 1 175 ? 6.105 21.062 12.727 1 92.94 175 ILE A C 1
ATOM 1420 O O . ILE A 1 175 ? 6.785 22.016 13.133 1 92.94 175 ILE A O 1
ATOM 1424 N N . ILE A 1 176 ? 6.531 19.859 12.469 1 87.56 176 ILE A N 1
ATOM 1425 C CA . ILE A 1 176 ? 7.953 19.562 12.633 1 87.56 176 ILE A CA 1
ATOM 1426 C C . ILE A 1 176 ? 8.656 19.656 11.281 1 87.56 176 ILE A C 1
ATOM 1428 O O . ILE A 1 176 ? 8.289 18.969 10.336 1 87.56 176 ILE A O 1
ATOM 1432 N N . GLU A 1 177 ? 9.422 20.516 11.062 1 74.44 177 GLU A N 1
ATOM 1433 C CA . GLU A 1 177 ? 10.188 20.688 9.828 1 74.44 177 GLU A CA 1
ATOM 1434 C C . GLU A 1 177 ? 11.453 19.828 9.852 1 74.44 177 GLU A C 1
ATOM 1436 O O . GLU A 1 177 ? 12.125 19.719 10.875 1 74.44 177 GLU A O 1
ATOM 1441 N N . LYS A 1 178 ? 11.672 18.984 9.086 1 53.81 178 LYS A N 1
ATOM 1442 C CA . LYS A 1 178 ? 13.023 18.438 9.023 1 53.81 178 LYS A CA 1
ATOM 1443 C C . LYS A 1 178 ? 13.945 19.312 8.195 1 53.81 178 LYS A C 1
ATOM 1445 O O . LYS A 1 178 ? 13.5 20 7.266 1 53.81 178 LYS A O 1
ATOM 1450 N N . MET B 1 1 ? 37.062 12.688 22.109 1 23.02 1 MET B N 1
ATOM 1451 C CA . MET B 1 1 ? 36.438 11.523 22.75 1 23.02 1 MET B CA 1
ATOM 1452 C C . MET B 1 1 ? 34.938 11.586 22.656 1 23.02 1 MET B C 1
ATOM 1454 O O . MET B 1 1 ? 34.281 12.25 23.469 1 23.02 1 MET B O 1
ATOM 1458 N N . GLY B 1 2 ? 34.156 12.086 21.562 1 26.64 2 GLY B N 1
ATOM 1459 C CA . GLY B 1 2 ? 33 12.859 21.141 1 26.64 2 GLY B CA 1
ATOM 1460 C C . GLY B 1 2 ? 31.719 12.055 21.125 1 26.64 2 GLY B C 1
ATOM 1461 O O . GLY B 1 2 ? 31.688 10.93 20.641 1 26.64 2 GLY B O 1
ATOM 1462 N N . ALA B 1 3 ? 30.703 12.234 22.078 1 28.59 3 ALA B N 1
ATOM 1463 C CA . ALA B 1 3 ? 29.547 11.508 22.562 1 28.59 3 ALA B CA 1
ATOM 1464 C C . ALA B 1 3 ? 28.516 11.273 21.469 1 28.59 3 ALA B C 1
ATOM 1466 O O . ALA B 1 3 ? 27.828 12.203 21.047 1 28.59 3 ALA B O 1
ATOM 1467 N N . ASP B 1 4 ? 28.734 10.656 20.312 1 27.94 4 ASP B N 1
ATOM 1468 C CA . ASP B 1 4 ? 27.922 10.547 19.109 1 27.94 4 ASP B CA 1
ATOM 1469 C C . ASP B 1 4 ? 26.625 9.789 19.391 1 27.94 4 ASP B C 1
ATOM 1471 O O . ASP B 1 4 ? 26.609 8.555 19.391 1 27.94 4 ASP B O 1
ATOM 1475 N N . GLU B 1 5 ? 25.797 10.18 20.422 1 27.55 5 GLU B N 1
ATOM 1476 C CA . GLU B 1 5 ? 24.625 9.477 20.922 1 27.55 5 GLU B CA 1
ATOM 1477 C C . GLU B 1 5 ? 23.609 9.258 19.797 1 27.55 5 GLU B C 1
ATOM 1479 O O . GLU B 1 5 ? 23.094 10.219 19.219 1 27.55 5 GLU B O 1
ATOM 1484 N N . ASN B 1 6 ? 23.75 8.25 19 1 31.41 6 ASN B N 1
ATOM 1485 C CA . ASN B 1 6 ? 22.875 7.719 17.969 1 31.41 6 ASN B CA 1
ATOM 1486 C C . ASN B 1 6 ? 21.438 7.527 18.484 1 31.41 6 ASN B C 1
ATOM 1488 O O . ASN B 1 6 ? 21.156 6.547 19.172 1 31.41 6 ASN B O 1
ATOM 1492 N N . THR B 1 7 ? 20.734 8.594 18.953 1 28.66 7 THR B N 1
ATOM 1493 C CA . THR B 1 7 ? 19.375 8.547 19.469 1 28.66 7 THR B CA 1
ATOM 1494 C C . THR B 1 7 ? 18.438 7.848 18.469 1 28.66 7 THR B C 1
ATOM 1496 O O . THR B 1 7 ? 18.188 8.359 17.375 1 28.66 7 THR B O 1
ATOM 1499 N N . LYS B 1 8 ? 18.484 6.586 18.516 1 29.86 8 LYS B N 1
ATOM 1500 C CA . LYS B 1 8 ? 17.516 5.703 17.875 1 29.86 8 LYS B CA 1
ATOM 1501 C C . LYS B 1 8 ? 16.094 6.141 18.172 1 29.86 8 LYS B C 1
ATOM 1503 O O . LYS B 1 8 ? 15.672 6.148 19.344 1 29.86 8 LYS B O 1
ATOM 1508 N N . ILE B 1 9 ? 15.609 7.129 17.531 1 29.11 9 ILE B N 1
ATOM 1509 C CA . ILE B 1 9 ? 14.219 7.539 17.672 1 29.11 9 ILE B CA 1
ATOM 1510 C C . ILE B 1 9 ? 13.305 6.328 17.5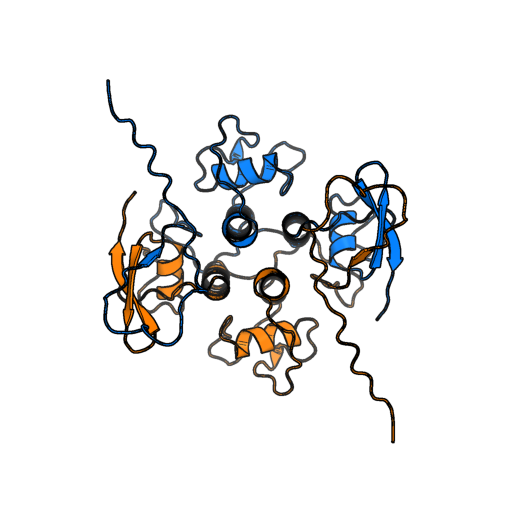 1 29.11 9 ILE B C 1
ATOM 1512 O O . ILE B 1 9 ? 13.391 5.621 16.5 1 29.11 9 ILE B O 1
ATOM 1516 N N . ASP B 1 10 ? 12.961 5.609 18.609 1 28.02 10 ASP B N 1
ATOM 1517 C CA . ASP B 1 10 ? 12 4.52 18.75 1 28.02 10 ASP B CA 1
ATOM 1518 C C . ASP B 1 10 ? 10.664 4.887 18.109 1 28.02 10 ASP B C 1
ATOM 1520 O O . ASP B 1 10 ? 10 5.824 18.547 1 28.02 10 ASP B O 1
ATOM 1524 N N . TYR B 1 11 ? 10.547 4.621 16.938 1 30.41 11 TYR B N 1
ATOM 1525 C CA . TYR B 1 11 ? 9.367 4.82 16.109 1 30.41 11 TYR B CA 1
ATOM 1526 C C . TYR B 1 11 ? 8.18 4.043 16.656 1 30.41 11 TYR B C 1
ATOM 1528 O O . TYR B 1 11 ? 7.152 3.906 15.984 1 30.41 11 TYR B O 1
ATOM 1536 N N . ASN B 1 12 ? 8.406 3.264 17.812 1 31.25 12 ASN B N 1
ATOM 1537 C CA . ASN B 1 12 ? 7.344 2.369 18.266 1 31.25 12 ASN B CA 1
ATOM 1538 C C . ASN B 1 12 ? 6.195 3.141 18.906 1 31.25 12 ASN B C 1
ATOM 1540 O O . ASN B 1 12 ? 6.219 3.412 20.109 1 31.25 12 ASN B O 1
ATOM 1544 N N . VAL B 1 13 ? 5.598 4.051 18.312 1 31.67 13 VAL B N 1
ATOM 1545 C CA . VAL B 1 13 ? 4.391 4.453 19.031 1 31.67 13 VAL B CA 1
ATOM 1546 C C . VAL B 1 13 ? 3.424 3.277 19.109 1 31.67 13 VAL B C 1
ATOM 1548 O O . VAL B 1 13 ? 2.975 2.758 18.094 1 31.67 13 VAL B O 1
ATOM 1551 N N . SER B 1 14 ? 3.65 2.348 20 1 31.36 14 SER B N 1
ATOM 1552 C CA . SER B 1 14 ? 2.705 1.289 20.344 1 31.36 14 SER B CA 1
ATOM 1553 C C . SER B 1 14 ? 1.339 1.863 20.703 1 31.36 14 SER B C 1
ATOM 1555 O O . SER B 1 14 ? 1.21 2.602 21.688 1 31.36 14 SER B O 1
ATOM 1557 N N . TYR B 1 15 ? 0.36 1.927 19.797 1 33.28 15 TYR B N 1
ATOM 1558 C CA . TYR B 1 15 ? -1.009 2.342 20.078 1 33.28 15 TYR B CA 1
ATOM 1559 C C . TYR B 1 15 ? -1.648 1.431 21.125 1 33.28 15 TYR B C 1
ATOM 1561 O O . TYR B 1 15 ? -2.764 1.688 21.578 1 33.28 15 TYR B O 1
ATOM 1569 N N . LYS B 1 16 ? -1.228 0.186 21.344 1 32.31 16 LYS B N 1
ATOM 1570 C CA . LYS B 1 16 ? -1.958 -0.735 22.219 1 32.31 16 LYS B CA 1
ATOM 1571 C C . LYS B 1 16 ? -2.004 -0.222 23.641 1 32.31 16 LYS B C 1
ATOM 1573 O O . LYS B 1 16 ? -2.852 -0.644 24.438 1 32.31 16 LYS B O 1
ATOM 1578 N N . ASP B 1 17 ? -0.842 0.131 24.094 1 31.56 17 ASP B N 1
ATOM 1579 C CA . ASP B 1 17 ? -0.873 0.283 25.547 1 31.56 17 ASP B CA 1
ATOM 1580 C C . ASP B 1 17 ? -1.747 1.466 25.953 1 31.56 17 ASP B C 1
ATOM 1582 O O . ASP B 1 17 ? -1.438 2.166 26.922 1 31.56 17 ASP B O 1
ATOM 1586 N N . LEU B 1 18 ? -2.629 1.943 25.031 1 32.25 18 LEU B N 1
ATOM 1587 C CA . LEU B 1 18 ? -3.539 2.863 25.703 1 32.25 18 LEU B CA 1
ATOM 1588 C C . LEU B 1 18 ? -4.492 2.111 26.625 1 32.25 18 LEU B C 1
ATOM 1590 O O . LEU B 1 18 ? -5.312 1.315 26.156 1 32.25 18 LEU B O 1
ATOM 1594 N N . ASP B 1 19 ? -4.133 1.586 27.75 1 28.95 19 ASP B N 1
ATOM 1595 C CA . ASP B 1 19 ? -5 1.202 28.844 1 28.95 19 ASP B CA 1
ATOM 1596 C C . ASP B 1 19 ? -6.191 2.152 28.969 1 28.95 19 ASP B C 1
ATOM 1598 O O . ASP B 1 19 ? -6.059 3.354 28.734 1 28.95 19 ASP B O 1
ATOM 1602 N N . SER B 1 20 ? -7.535 1.782 28.984 1 31.78 20 SER B N 1
ATOM 1603 C CA . SER B 1 20 ? -8.773 2.48 29.328 1 31.78 20 SER B CA 1
ATOM 1604 C C . SER B 1 20 ? -8.562 3.467 30.469 1 31.78 20 SER B C 1
ATOM 1606 O O . SER B 1 20 ? -9.359 4.391 30.656 1 31.78 20 SER B O 1
ATOM 1608 N N . SER B 1 21 ? -7.926 3.037 31.625 1 30.59 21 SER B N 1
ATOM 1609 C CA . SER B 1 21 ? -7.961 3.891 32.812 1 30.59 21 SER B CA 1
ATOM 1610 C C . SER B 1 21 ? -7.352 5.258 32.531 1 30.59 21 SER B C 1
ATOM 1612 O O . SER B 1 21 ? -7.863 6.281 32.969 1 30.59 21 SER B O 1
ATOM 1614 N N . HIS B 1 22 ? -6.008 5.316 32.562 1 29.86 22 HIS B N 1
ATOM 1615 C CA . HIS B 1 22 ? -5.344 6.609 32.656 1 29.86 22 HIS B CA 1
ATOM 1616 C C . HIS B 1 22 ? -5.457 7.387 31.344 1 29.86 22 HIS B C 1
ATOM 1618 O O . HIS B 1 22 ? -4.484 7.492 30.594 1 29.86 22 HIS B O 1
ATOM 1624 N N . TRP B 1 23 ? -6.344 7.207 30.5 1 30.64 23 TRP B N 1
ATOM 1625 C CA . TRP B 1 23 ? -6.711 8.086 29.406 1 30.64 23 TRP B CA 1
ATOM 1626 C C . TRP B 1 23 ? -6.734 9.547 29.844 1 30.64 23 TRP B C 1
ATOM 1628 O O . TRP B 1 23 ? -7.176 10.422 29.109 1 30.64 23 TRP B O 1
ATOM 1638 N N . ALA B 1 24 ? -6.84 9.773 31.188 1 30.05 24 ALA B N 1
ATOM 1639 C CA . ALA B 1 24 ? -7.035 11.133 31.672 1 30.05 24 ALA B CA 1
ATOM 1640 C C . ALA B 1 24 ? -6.273 12.141 30.812 1 30.05 24 ALA B C 1
ATOM 1642 O O . ALA B 1 24 ? -5.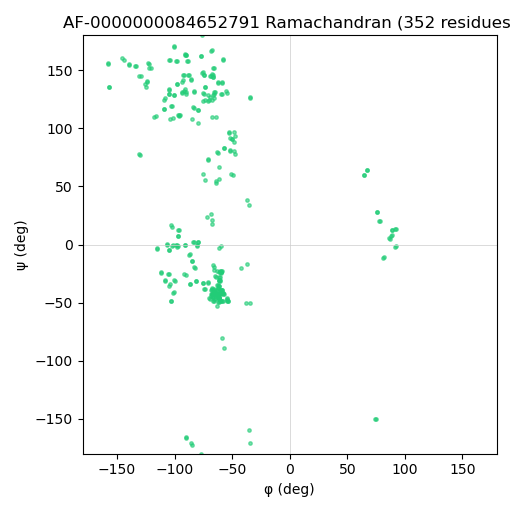363 11.773 30.078 1 30.05 24 ALA B O 1
ATOM 1643 N N . ASN B 1 25 ? -5.996 13.508 31.469 1 30.92 25 ASN B N 1
ATOM 1644 C CA . ASN B 1 25 ? -5.742 14.93 31.266 1 30.92 25 ASN B CA 1
ATOM 1645 C C . ASN B 1 25 ? -4.41 15.164 30.562 1 30.92 25 ASN B C 1
ATOM 1647 O O . ASN B 1 25 ? -3.973 16.312 30.406 1 30.92 25 ASN B O 1
ATOM 1651 N N . TRP B 1 26 ? -3.312 14.328 30.906 1 31.77 26 TRP B N 1
ATOM 1652 C CA . TRP B 1 26 ? -2.09 14.961 30.422 1 31.77 26 TRP B CA 1
ATOM 1653 C C . TRP B 1 26 ? -2.059 15.023 28.906 1 31.77 26 TRP B C 1
ATOM 1655 O O . TRP B 1 26 ? -2.586 14.141 28.234 1 31.77 26 TRP B O 1
ATOM 1665 N N . ALA B 1 27 ? -1.859 16.234 28.312 1 39.41 27 ALA B N 1
ATOM 1666 C CA . ALA B 1 27 ? -1.645 16.797 26.984 1 39.41 27 ALA B CA 1
ATOM 1667 C C . ALA B 1 27 ? -0.807 15.852 26.109 1 39.41 27 ALA B C 1
ATOM 1669 O O . ALA B 1 27 ? 0.416 16 26.031 1 39.41 27 ALA B O 1
ATOM 1670 N N . ILE B 1 28 ? -0.965 14.539 26.281 1 46.56 28 ILE B N 1
ATOM 1671 C CA . ILE B 1 28 ? -0.057 13.648 25.562 1 46.56 28 ILE B CA 1
ATOM 1672 C C . ILE B 1 28 ? 0.026 14.07 24.094 1 46.56 28 ILE B C 1
ATOM 1674 O O . ILE B 1 28 ? -0.986 14.078 23.391 1 46.56 28 ILE B O 1
ATOM 1678 N N . LYS B 1 29 ? 1.021 14.906 23.812 1 60.09 29 LYS B N 1
ATOM 1679 C CA . LYS B 1 29 ? 1.506 15.281 22.484 1 60.09 29 LYS B CA 1
ATOM 1680 C C . LYS B 1 29 ? 2.098 14.086 21.75 1 60.09 29 LYS B C 1
ATOM 1682 O O . LYS B 1 29 ? 2.838 13.297 22.344 1 60.09 29 LYS B O 1
ATOM 1687 N N . TYR B 1 30 ? 1.293 13.812 20.812 1 70.81 30 TYR B N 1
ATOM 1688 C CA . TYR B 1 30 ? 1.781 12.773 19.922 1 70.81 30 TYR B CA 1
ATOM 1689 C C . TYR B 1 30 ? 2.545 13.375 18.75 1 70.81 30 TYR B C 1
ATOM 1691 O O . TYR B 1 30 ? 2.449 14.578 18.484 1 70.81 30 TYR B O 1
ATOM 1699 N N . VAL B 1 31 ? 3.547 12.609 18.359 1 66.81 31 VAL B N 1
ATOM 1700 C CA . VAL B 1 31 ? 4.285 13.016 17.172 1 66.81 31 VAL B CA 1
ATOM 1701 C C . VAL B 1 31 ? 3.979 12.055 16.031 1 66.81 31 VAL B C 1
ATOM 1703 O O . VAL B 1 31 ? 3.918 10.844 16.219 1 66.81 31 VAL B O 1
ATOM 1706 N N . SER B 1 32 ? 3.525 12.625 14.953 1 72 32 SER B N 1
ATOM 1707 C CA . SER B 1 32 ? 3.451 11.914 13.68 1 72 32 SER B CA 1
ATOM 1708 C C . SER B 1 32 ? 4.598 12.312 12.758 1 72 32 SER B C 1
ATOM 1710 O O . SER B 1 32 ? 4.68 13.461 12.32 1 72 32 SER B O 1
ATOM 1712 N N . TYR B 1 33 ? 5.617 11.359 12.531 1 62.34 33 TYR B N 1
ATOM 1713 C CA . TYR B 1 33 ? 6.848 11.672 11.812 1 62.34 33 TYR B CA 1
ATOM 1714 C C . TYR B 1 33 ? 6.844 11.047 10.422 1 62.34 33 TYR B C 1
ATOM 1716 O O . TYR B 1 33 ? 7.707 11.359 9.594 1 62.34 33 TYR B O 1
ATOM 1724 N N . LYS B 1 34 ? 5.934 10.445 10.141 1 63.22 34 LYS B N 1
ATOM 1725 C CA . LYS B 1 34 ? 6.195 9.727 8.898 1 63.22 34 LYS B CA 1
ATOM 1726 C C . LYS B 1 34 ? 5.246 10.172 7.793 1 63.22 34 LYS B C 1
ATOM 1728 O O . LYS B 1 34 ? 4.07 9.797 7.785 1 63.22 34 LYS B O 1
ATOM 1733 N N . LYS B 1 35 ? 6.023 10.859 6.918 1 75.5 35 LYS B N 1
ATOM 1734 C CA . LYS B 1 35 ? 5.312 11.258 5.703 1 75.5 35 LYS B CA 1
ATOM 1735 C C . LYS B 1 35 ? 5.008 10.039 4.828 1 75.5 35 LYS B C 1
ATOM 1737 O O . LYS B 1 35 ? 5.879 9.203 4.594 1 75.5 35 LYS B O 1
ATOM 1742 N N . LEU B 1 36 ? 3.812 9.898 4.547 1 75.56 36 LEU B N 1
ATOM 1743 C CA . LEU B 1 36 ? 3.406 8.828 3.645 1 75.56 36 LEU B CA 1
ATOM 1744 C C . LEU B 1 36 ? 3.369 9.32 2.199 1 75.56 36 LEU B C 1
ATOM 1746 O O . LEU B 1 36 ? 3.543 8.531 1.269 1 75.56 36 LEU B O 1
ATOM 1750 N N . PHE B 1 37 ? 3.182 10.633 2.115 1 82.12 37 PHE B N 1
ATOM 1751 C CA . PHE B 1 37 ? 3.021 11.242 0.803 1 82.12 37 PHE B CA 1
ATOM 1752 C C . PHE B 1 37 ? 3.762 12.578 0.733 1 82.12 37 PHE B C 1
ATOM 1754 O O . PHE B 1 37 ? 4.086 13.164 1.766 1 82.12 37 PHE B O 1
ATOM 1761 N N . THR B 1 38 ? 4.07 12.883 -0.413 1 82.88 38 THR B N 1
ATOM 1762 C CA . THR B 1 38 ? 4.738 14.156 -0.646 1 82.88 38 THR B CA 1
ATOM 1763 C C . THR B 1 38 ? 4.055 14.93 -1.773 1 82.88 38 THR B C 1
ATOM 1765 O O . THR B 1 38 ? 3.455 14.328 -2.666 1 82.88 38 THR B O 1
ATOM 1768 N N . GLY B 1 39 ? 4.086 16.25 -1.543 1 85.06 39 GLY B N 1
ATOM 1769 C CA . GLY B 1 39 ? 3.641 17.078 -2.645 1 85.06 39 GLY B CA 1
ATOM 1770 C C . GLY B 1 39 ? 4.672 17.219 -3.748 1 85.06 39 GLY B C 1
ATOM 1771 O O . GLY B 1 39 ? 5.734 16.594 -3.691 1 85.06 39 GLY B O 1
ATOM 1772 N N . TYR B 1 40 ? 4.242 17.984 -4.742 1 85.12 40 TYR B N 1
ATOM 1773 C CA . TYR B 1 40 ? 5.109 18.219 -5.895 1 85.12 40 TYR B CA 1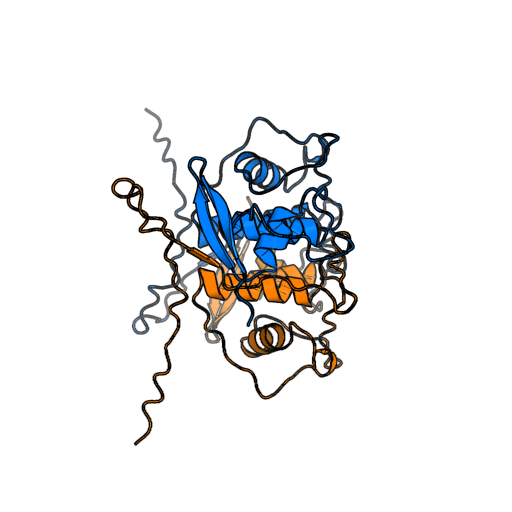
ATOM 1774 C C . TYR B 1 40 ? 5.836 19.547 -5.766 1 85.12 40 TYR B C 1
ATOM 1776 O O . TYR B 1 40 ? 5.387 20.453 -5.047 1 85.12 40 TYR B O 1
ATOM 1784 N N . PRO B 1 41 ? 6.957 19.672 -6.488 1 84.38 41 PRO B N 1
ATOM 1785 C CA . PRO B 1 41 ? 7.75 20.891 -6.391 1 84.38 41 PRO B CA 1
ATOM 1786 C C . PRO B 1 41 ? 6.977 22.125 -6.832 1 84.38 41 PRO B C 1
ATOM 1788 O O . PRO B 1 41 ? 7.289 23.25 -6.406 1 84.38 41 PRO B O 1
ATOM 1791 N N . ASP B 1 42 ? 6.012 22.062 -7.605 1 92.44 42 ASP B N 1
ATOM 1792 C CA . ASP B 1 42 ? 5.227 23.188 -8.102 1 92.44 42 ASP B CA 1
ATOM 1793 C C . ASP B 1 42 ? 4.211 23.656 -7.062 1 92.44 42 ASP B C 1
ATOM 1795 O O . ASP B 1 42 ? 3.373 24.516 -7.348 1 92.44 42 ASP B O 1
ATOM 1799 N N . GLY B 1 43 ? 4.238 23.016 -5.898 1 92.75 43 GLY B N 1
ATOM 1800 C CA . GLY B 1 43 ? 3.363 23.422 -4.809 1 92.75 43 GLY B CA 1
ATOM 1801 C C . GLY B 1 43 ? 2.014 22.734 -4.84 1 92.75 43 GLY B C 1
ATOM 1802 O O . GLY B 1 43 ? 1.114 23.078 -4.074 1 92.75 43 GLY B O 1
ATOM 1803 N N . THR B 1 44 ? 1.883 21.766 -5.723 1 94.12 44 THR B N 1
ATOM 1804 C CA . THR B 1 44 ? 0.616 21.047 -5.816 1 94.12 44 THR B CA 1
ATOM 1805 C C . THR B 1 44 ? 0.73 19.656 -5.18 1 94.12 44 THR B C 1
ATOM 1807 O O . THR B 1 44 ? 1.835 19.172 -4.938 1 94.12 44 THR B O 1
ATOM 1810 N N . PHE B 1 45 ? -0.444 19.141 -4.836 1 93.88 45 PHE B N 1
ATOM 1811 C CA . PHE B 1 45 ? -0.534 17.766 -4.336 1 93.88 45 PHE B CA 1
ATOM 1812 C C . PHE B 1 45 ? -1.015 16.828 -5.434 1 93.88 45 PHE B C 1
ATOM 1814 O O . PHE B 1 45 ? -0.701 15.633 -5.414 1 93.88 45 PHE B O 1
ATOM 1821 N N . LYS B 1 46 ? -1.853 17.344 -6.367 1 93.88 46 LYS B N 1
ATOM 1822 C CA . LYS B 1 46 ? -2.479 16.609 -7.465 1 93.88 46 LYS B CA 1
ATOM 1823 C C . LYS B 1 46 ? -3.441 15.555 -6.941 1 93.88 46 LYS B C 1
ATOM 1825 O O . LYS B 1 46 ? -3.34 14.383 -7.309 1 93.88 46 LYS B O 1
ATOM 1830 N N . PRO B 1 47 ? -4.438 15.984 -6.203 1 95.5 47 PRO B N 1
ATOM 1831 C CA . PRO B 1 47 ? -5.328 15.062 -5.488 1 95.5 47 PRO B CA 1
ATOM 1832 C C . PRO B 1 47 ? -6.16 14.195 -6.43 1 95.5 47 PRO B C 1
ATOM 1834 O O . PRO B 1 47 ? -6.59 13.102 -6.055 1 95.5 47 PRO B O 1
ATOM 1837 N N . ASN B 1 48 ? -6.324 14.57 -7.711 1 95.31 48 ASN B N 1
ATOM 1838 C CA . ASN B 1 48 ? -7.211 13.867 -8.625 1 95.31 48 ASN B CA 1
ATOM 1839 C C . ASN B 1 48 ? -6.434 12.945 -9.57 1 95.31 48 ASN B C 1
ATOM 1841 O O . ASN B 1 48 ? -7.027 12.234 -10.383 1 95.31 48 ASN B O 1
ATOM 1845 N N . GLN B 1 49 ? -5.18 12.969 -9.398 1 94.12 49 GLN B N 1
ATOM 1846 C CA . GLN B 1 49 ? -4.363 12.062 -10.203 1 94.12 49 GLN B CA 1
ATOM 1847 C C . GLN B 1 49 ? -4.457 10.633 -9.688 1 94.12 49 GLN B C 1
ATOM 1849 O O . GLN B 1 49 ? -4.574 10.414 -8.477 1 94.12 49 GLN B O 1
ATOM 1854 N N . ASN B 1 50 ? -4.352 9.711 -10.695 1 95 50 ASN B N 1
ATOM 1855 C CA . ASN B 1 50 ? -4.254 8.32 -10.273 1 95 50 ASN B CA 1
ATOM 1856 C C . ASN B 1 50 ? -2.955 8.055 -9.516 1 95 50 ASN B C 1
ATOM 1858 O O . ASN B 1 50 ? -1.938 8.703 -9.773 1 95 50 ASN B O 1
ATOM 1862 N N . ILE B 1 51 ? -2.98 7.098 -8.641 1 93.06 51 ILE B N 1
ATOM 1863 C CA . ILE B 1 51 ? -1.812 6.781 -7.828 1 93.06 51 ILE B CA 1
ATOM 1864 C C . ILE B 1 51 ? -0.699 6.23 -8.719 1 93.06 51 ILE B C 1
ATOM 1866 O O . ILE B 1 51 ? -0.962 5.473 -9.656 1 93.06 51 ILE B O 1
ATOM 1870 N N . THR B 1 52 ? 0.49 6.574 -8.367 1 93.31 52 THR B N 1
ATOM 1871 C CA . THR B 1 52 ? 1.655 6.191 -9.156 1 93.31 52 THR B CA 1
ATOM 1872 C C . THR B 1 52 ? 2.365 4.996 -8.523 1 93.31 52 THR B C 1
ATOM 1874 O O . THR B 1 52 ? 2.062 4.617 -7.391 1 93.31 52 THR B O 1
ATOM 1877 N N . ARG B 1 53 ? 3.336 4.438 -9.297 1 95.06 53 ARG B N 1
ATOM 1878 C CA . ARG B 1 53 ? 4.207 3.377 -8.812 1 95.06 53 ARG B CA 1
ATOM 1879 C C . ARG B 1 53 ? 5.004 3.838 -7.59 1 95.06 53 ARG B C 1
ATOM 1881 O O . ARG B 1 53 ? 5.129 3.102 -6.609 1 95.06 53 ARG B O 1
ATOM 1888 N N . ALA B 1 54 ? 5.461 5.098 -7.602 1 93 54 ALA B N 1
ATOM 1889 C CA . ALA B 1 54 ? 6.215 5.641 -6.477 1 93 54 ALA B CA 1
ATOM 1890 C C . ALA B 1 54 ? 5.336 5.754 -5.23 1 93 54 ALA B C 1
ATOM 1892 O O . ALA B 1 54 ? 5.754 5.379 -4.133 1 93 54 ALA B O 1
ATOM 1893 N N . GLU B 1 55 ? 4.219 6.301 -5.402 1 89.25 55 GLU B N 1
ATOM 1894 C CA . GLU B 1 55 ? 3.299 6.488 -4.281 1 89.25 55 GLU B CA 1
ATOM 1895 C C . GLU B 1 55 ? 2.887 5.148 -3.68 1 89.25 55 GLU B C 1
ATOM 1897 O O . GLU B 1 55 ? 2.906 4.977 -2.459 1 89.25 55 GLU B O 1
ATOM 1902 N N . PHE B 1 56 ? 2.541 4.207 -4.516 1 92 56 PHE B N 1
ATOM 1903 C CA . PHE B 1 56 ? 2.164 2.883 -4.039 1 92 56 PHE B CA 1
ATOM 1904 C C . PHE B 1 56 ? 3.334 2.211 -3.33 1 92 56 PHE B C 1
ATOM 1906 O O . PHE B 1 56 ? 3.16 1.604 -2.271 1 92 56 PHE B O 1
ATOM 1913 N N . SER B 1 57 ? 4.496 2.312 -3.883 1 93.31 57 SER B N 1
ATOM 1914 C CA . SER B 1 57 ? 5.691 1.767 -3.25 1 93.31 57 SER B CA 1
ATOM 1915 C C . SER B 1 57 ? 5.914 2.371 -1.868 1 93.31 57 SER B C 1
ATOM 1917 O O . SER B 1 57 ? 6.27 1.662 -0.924 1 93.31 57 SER B O 1
ATOM 1919 N N . THR B 1 58 ? 5.719 3.623 -1.725 1 87.44 58 THR B N 1
ATOM 1920 C CA . THR B 1 58 ? 5.895 4.312 -0.451 1 87.44 58 THR B CA 1
ATOM 1921 C C . THR B 1 58 ? 4.891 3.805 0.58 1 87.44 58 THR B C 1
ATOM 1923 O O . THR B 1 58 ? 5.238 3.596 1.744 1 87.44 58 THR B O 1
ATOM 1926 N N . VAL B 1 59 ? 3.689 3.619 0.124 1 83.81 59 VAL B N 1
ATOM 1927 C CA . VAL B 1 59 ? 2.654 3.09 1.006 1 83.81 59 VAL B CA 1
ATOM 1928 C C . VAL B 1 59 ? 3.057 1.702 1.501 1 83.81 59 VAL B C 1
ATOM 1930 O O . VAL B 1 59 ? 2.982 1.418 2.699 1 83.81 59 VAL B O 1
ATOM 1933 N N . VAL B 1 60 ? 3.443 0.875 0.604 1 88.69 60 VAL B N 1
ATOM 1934 C CA . VAL B 1 60 ? 3.854 -0.481 0.954 1 88.69 60 VAL B CA 1
ATOM 1935 C C . VAL B 1 60 ? 5.047 -0.429 1.908 1 88.69 60 VAL B C 1
ATOM 1937 O O . VAL B 1 60 ? 5.09 -1.165 2.896 1 88.69 60 VAL B O 1
ATOM 1940 N N . PHE B 1 61 ? 6 0.404 1.652 1 89.75 61 PHE B N 1
ATOM 1941 C CA . PHE B 1 61 ? 7.18 0.556 2.5 1 89.75 61 PHE B CA 1
ATOM 1942 C C . PHE B 1 61 ? 6.777 0.93 3.922 1 89.75 61 PHE B C 1
ATOM 1944 O O . PHE B 1 61 ? 7.234 0.313 4.883 1 89.75 61 PHE B O 1
ATOM 1951 N N . LYS B 1 62 ? 5.965 1.86 4.035 1 80.75 62 LYS B N 1
ATOM 1952 C CA . LYS B 1 62 ? 5.559 2.357 5.344 1 80.75 62 LYS B CA 1
ATOM 1953 C C . LYS B 1 62 ? 4.742 1.311 6.102 1 80.75 62 LYS B C 1
ATOM 1955 O O . LYS B 1 62 ? 4.836 1.207 7.324 1 80.75 62 LYS B O 1
ATOM 1960 N N . LEU B 1 63 ? 3.951 0.633 5.355 1 77.38 63 LEU B N 1
ATOM 1961 C CA . LEU B 1 63 ? 3.217 -0.462 5.977 1 77.38 63 LEU B CA 1
ATOM 1962 C C . LEU B 1 63 ? 4.172 -1.53 6.5 1 77.38 63 LEU B C 1
ATOM 1964 O O . LEU B 1 63 ? 3.982 -2.053 7.602 1 77.38 63 LEU B O 1
ATOM 1968 N N . LEU B 1 64 ? 5.137 -1.846 5.727 1 82.62 64 LEU B N 1
ATOM 1969 C CA . LEU B 1 64 ? 6.129 -2.826 6.156 1 82.62 64 LEU B CA 1
ATOM 1970 C C . LEU B 1 64 ? 6.879 -2.334 7.387 1 82.62 64 LEU B C 1
ATOM 1972 O O . LEU B 1 64 ? 7.164 -3.117 8.297 1 82.62 64 LEU B O 1
ATOM 1976 N N . VAL B 1 65 ? 7.172 -1.126 7.395 1 80.81 65 VAL B N 1
ATOM 1977 C CA . VAL B 1 65 ? 7.848 -0.54 8.547 1 80.81 65 VAL B CA 1
ATOM 1978 C C . VAL B 1 65 ? 6.934 -0.606 9.773 1 80.81 65 VAL B C 1
ATOM 1980 O O . VAL B 1 65 ? 7.352 -1.058 10.844 1 80.81 65 VAL B O 1
ATOM 1983 N N . SER B 1 66 ? 5.773 -0.228 9.578 1 71.81 66 SER B N 1
ATOM 1984 C CA . SER B 1 66 ? 4.84 -0.095 10.695 1 71.81 66 SER B CA 1
ATOM 1985 C C . SER B 1 66 ? 4.383 -1.459 11.195 1 71.81 66 SER B C 1
ATOM 1987 O O . SER B 1 66 ? 4.266 -1.675 12.406 1 71.81 66 SER B O 1
ATOM 1989 N N . GLU B 1 67 ? 4.203 -2.314 10.273 1 68.12 67 GLU B N 1
ATOM 1990 C CA . GLU B 1 67 ? 3.512 -3.543 10.648 1 68.12 67 GLU B CA 1
ATOM 1991 C C . GLU B 1 67 ? 4.484 -4.719 10.734 1 68.12 67 GLU B C 1
ATOM 1993 O O . GLU B 1 67 ? 4.234 -5.688 11.453 1 68.12 67 GLU B O 1
ATOM 1998 N N . LYS B 1 68 ? 5.59 -4.656 10.008 1 75.19 68 LYS B N 1
ATOM 1999 C CA . LYS B 1 68 ? 6.504 -5.793 9.992 1 75.19 68 LYS B CA 1
ATOM 2000 C C . LYS B 1 68 ? 7.852 -5.422 10.609 1 75.19 68 LYS B C 1
ATOM 2002 O O . LYS B 1 68 ? 8.758 -6.254 10.68 1 75.19 68 LYS B O 1
ATOM 2007 N N . GLY B 1 69 ? 7.949 -4.227 10.945 1 78.94 69 GLY B N 1
ATOM 2008 C CA . GLY B 1 69 ? 9.172 -3.793 11.609 1 78.94 69 GLY B CA 1
ATOM 2009 C C . GLY B 1 69 ? 10.336 -3.607 10.656 1 78.94 69 GLY B C 1
ATOM 2010 O O . GLY B 1 69 ? 11.492 -3.688 11.062 1 78.94 69 GLY B O 1
ATOM 2011 N N . LEU B 1 70 ? 10.008 -3.461 9.453 1 83.56 70 LEU B N 1
ATOM 2012 C CA . LEU B 1 70 ? 11.07 -3.154 8.5 1 83.56 70 LEU B CA 1
ATOM 2013 C C . LEU B 1 70 ? 11.852 -1.916 8.938 1 83.56 70 LEU B C 1
ATOM 2015 O O . LEU B 1 70 ? 11.25 -0.896 9.297 1 83.56 70 LEU B O 1
ATOM 2019 N N . LYS B 1 71 ? 13.117 -2.016 8.945 1 88.81 71 LYS B N 1
ATOM 2020 C CA . LYS B 1 71 ? 13.961 -0.884 9.312 1 88.81 71 LYS B CA 1
ATOM 2021 C C . LYS B 1 71 ? 14.344 -0.064 8.086 1 88.81 71 LYS B C 1
ATOM 2023 O O . LYS B 1 71 ? 14.711 -0.623 7.051 1 88.81 71 LYS B O 1
ATOM 2028 N N . GLU B 1 72 ? 14.219 1.123 8.25 1 86.94 72 GLU B N 1
ATOM 2029 C CA . GLU B 1 72 ? 14.656 2.012 7.176 1 86.94 72 GLU B CA 1
ATOM 2030 C C . GLU B 1 72 ? 16.188 2.031 7.059 1 86.94 72 GLU B C 1
ATOM 2032 O O . GLU B 1 72 ? 16.891 2.16 8.062 1 86.94 72 GLU B O 1
ATOM 2037 N N . ASN B 1 73 ? 16.609 1.817 5.926 1 89.5 73 ASN B N 1
ATOM 2038 C CA . ASN B 1 73 ? 18.031 1.831 5.621 1 89.5 73 ASN B CA 1
ATOM 2039 C C . ASN B 1 73 ? 18.344 2.781 4.469 1 89.5 73 ASN B C 1
ATOM 2041 O O . ASN B 1 73 ? 17.609 2.852 3.492 1 89.5 73 ASN B O 1
ATOM 2045 N N . LYS B 1 74 ? 19.438 3.502 4.68 1 89.5 74 LYS B N 1
ATOM 2046 C CA . LYS B 1 74 ? 19.891 4.371 3.598 1 89.5 74 LYS B CA 1
ATOM 2047 C C . LYS B 1 74 ? 20.562 3.566 2.492 1 89.5 74 LYS B C 1
ATOM 2049 O O . LYS B 1 74 ? 21.516 2.826 2.75 1 89.5 74 LYS B O 1
ATOM 2054 N N . 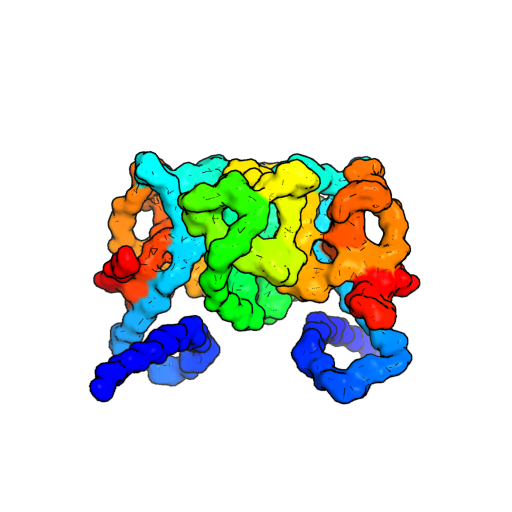ILE B 1 75 ? 20 3.756 1.315 1 92 75 ILE B N 1
ATOM 2055 C CA . ILE B 1 75 ? 20.562 3.074 0.158 1 92 75 ILE B CA 1
ATOM 2056 C C . ILE B 1 75 ? 21.562 3.992 -0.54 1 92 75 ILE B C 1
ATOM 2058 O O . ILE B 1 75 ? 21.25 5.141 -0.86 1 92 75 ILE B O 1
ATOM 2062 N N . GLU B 1 76 ? 22.766 3.436 -0.816 1 92.31 76 GLU B N 1
ATOM 2063 C CA . GLU B 1 76 ? 23.812 4.258 -1.406 1 92.31 76 GLU B CA 1
ATOM 2064 C C . GLU B 1 76 ? 23.984 3.959 -2.895 1 92.31 76 GLU B C 1
ATOM 2066 O O . GLU B 1 76 ? 24.328 4.844 -3.674 1 92.31 76 GLU B O 1
ATOM 2071 N N . LYS B 1 77 ? 23.797 2.775 -3.221 1 92.81 77 LYS B N 1
ATOM 2072 C CA . LYS B 1 77 ? 23.875 2.389 -4.625 1 92.81 77 LYS B CA 1
ATOM 2073 C C . LYS B 1 77 ? 22.484 2.188 -5.223 1 92.81 77 LYS B C 1
ATOM 2075 O O . LYS B 1 77 ? 21.766 1.251 -4.855 1 92.81 77 LYS B O 1
ATOM 2080 N N . PHE B 1 78 ? 22.234 2.979 -6.199 1 94.44 78 PHE B N 1
ATOM 2081 C CA . PHE B 1 78 ? 20.891 2.979 -6.758 1 94.44 78 PHE B CA 1
ATOM 2082 C C . PHE B 1 78 ? 20.812 2.104 -8.008 1 94.44 78 PHE B C 1
ATOM 2084 O O . PHE B 1 78 ? 21.719 2.123 -8.836 1 94.44 78 PHE B O 1
ATOM 2091 N N . LYS B 1 79 ? 19.797 1.371 -8.117 1 96.5 79 LYS B N 1
ATOM 2092 C CA . LYS B 1 79 ? 19.547 0.481 -9.25 1 96.5 79 LYS B CA 1
ATOM 2093 C C . LYS B 1 79 ? 18.844 1.218 -10.383 1 96.5 79 LYS B C 1
ATOM 2095 O O . LYS B 1 79 ? 19.062 0.898 -11.555 1 96.5 79 LYS B O 1
ATOM 2100 N N . PHE B 1 80 ? 18.016 2.135 -10.031 1 98 80 PHE B N 1
ATOM 2101 C CA . PHE B 1 80 ? 17.156 2.76 -11.031 1 98 80 PHE B CA 1
ATOM 2102 C C . PHE B 1 80 ? 17.578 4.199 -11.289 1 98 80 PHE B C 1
ATOM 2104 O O . PHE B 1 80 ? 17.359 5.078 -10.453 1 98 80 PHE B O 1
ATOM 2111 N N . ASP B 1 81 ? 18 4.484 -12.492 1 96.75 81 ASP B N 1
ATOM 2112 C CA . ASP B 1 81 ? 18.469 5.824 -12.844 1 96.75 81 ASP B CA 1
ATOM 2113 C C . ASP B 1 81 ? 17.312 6.812 -12.898 1 96.75 81 ASP B C 1
ATOM 2115 O O . ASP B 1 81 ? 17.469 7.996 -12.586 1 96.75 81 ASP B O 1
ATOM 2119 N N . ASP B 1 82 ? 16.172 6.34 -13.297 1 97.5 82 ASP B N 1
ATOM 2120 C CA . ASP B 1 82 ? 15.047 7.242 -13.5 1 97.5 82 ASP B CA 1
ATOM 2121 C C . ASP B 1 82 ? 14.367 7.586 -12.18 1 97.5 82 ASP B C 1
ATOM 2123 O O . ASP B 1 82 ? 13.422 8.375 -12.141 1 97.5 82 ASP B O 1
ATOM 2127 N N . SER B 1 83 ? 14.875 7.035 -11.125 1 94.88 83 SER B N 1
ATOM 2128 C CA . SER B 1 83 ? 14.359 7.402 -9.812 1 94.88 83 SER B CA 1
ATOM 2129 C C . SER B 1 83 ? 15.32 8.32 -9.07 1 94.88 83 SER B C 1
ATOM 2131 O O . SER B 1 83 ? 15.008 8.812 -7.984 1 94.88 83 SER B O 1
ATOM 2133 N N . LYS B 1 84 ? 16.453 8.547 -9.648 1 93.94 84 LYS B N 1
ATOM 2134 C CA . LYS B 1 84 ? 17.438 9.414 -9 1 93.94 84 LYS B CA 1
ATOM 2135 C C . LYS B 1 84 ? 16.859 10.805 -8.766 1 93.94 84 LYS B C 1
ATOM 2137 O O . LYS B 1 84 ? 16.312 11.422 -9.688 1 93.94 84 LYS B O 1
ATOM 2142 N N . GLY B 1 85 ? 17.016 11.258 -7.492 1 88.81 85 GLY B N 1
ATOM 2143 C CA . GLY B 1 85 ? 16.531 12.578 -7.145 1 88.81 85 GLY B CA 1
ATOM 2144 C C . GLY B 1 85 ? 15.039 12.609 -6.859 1 88.81 85 GLY B C 1
ATOM 2145 O O . GLY B 1 85 ? 14.516 13.617 -6.383 1 88.81 85 GLY B O 1
ATOM 2146 N N . HIS B 1 86 ? 14.359 11.531 -7.188 1 88.94 86 HIS B N 1
ATOM 2147 C CA . HIS B 1 86 ? 12.938 11.43 -6.879 1 88.94 86 HIS B CA 1
ATOM 2148 C C . HIS B 1 86 ? 12.703 11.375 -5.371 1 88.94 86 HIS B C 1
ATOM 2150 O O . HIS B 1 86 ? 13.5 10.789 -4.637 1 88.94 86 HIS B O 1
ATOM 2156 N N . TRP B 1 87 ? 11.602 11.961 -4.883 1 83.5 87 TRP B N 1
ATOM 2157 C CA . TRP B 1 87 ? 11.32 12.016 -3.451 1 83.5 87 TRP B CA 1
ATOM 2158 C C . TRP B 1 87 ? 11.203 10.609 -2.863 1 83.5 87 TRP B C 1
ATOM 2160 O O . TRP B 1 87 ? 11.492 10.398 -1.684 1 83.5 87 TRP B O 1
ATOM 2170 N N . ALA B 1 88 ? 10.805 9.641 -3.686 1 89.62 88 ALA B N 1
ATOM 2171 C CA . ALA B 1 88 ? 10.562 8.281 -3.205 1 89.62 88 ALA B CA 1
ATOM 2172 C C . ALA B 1 88 ? 11.773 7.387 -3.449 1 89.62 88 ALA B C 1
ATOM 2174 O O . ALA B 1 88 ? 11.711 6.172 -3.246 1 89.62 88 ALA B O 1
ATOM 2175 N N . GLN B 1 89 ? 12.836 7.879 -3.861 1 93.12 89 GLN B N 1
ATOM 2176 C CA . GLN B 1 89 ? 13.992 7.113 -4.316 1 93.12 89 GLN B CA 1
ATOM 2177 C C . GLN B 1 89 ? 14.438 6.105 -3.258 1 93.12 89 GLN B C 1
ATOM 2179 O O . GLN B 1 89 ? 14.656 4.934 -3.564 1 93.12 89 GLN B O 1
ATOM 2184 N N . GLN B 1 90 ? 14.586 6.484 -2.031 1 92.25 90 GLN B N 1
ATOM 2185 C CA . GLN B 1 90 ? 15.109 5.621 -0.977 1 92.25 90 GLN B CA 1
ATOM 2186 C C . GLN B 1 90 ? 14.156 4.461 -0.698 1 92.25 90 GLN B C 1
ATOM 2188 O O . GLN B 1 90 ? 14.594 3.332 -0.462 1 92.25 90 GLN B O 1
ATOM 2193 N N . PHE B 1 91 ? 12.836 4.773 -0.718 1 92.06 91 PHE B N 1
ATOM 2194 C CA . PHE B 1 91 ? 11.852 3.729 -0.49 1 92.06 91 PHE B CA 1
ATOM 2195 C C . PHE B 1 91 ? 11.852 2.721 -1.632 1 92.06 91 PHE B C 1
ATOM 2197 O O . PHE B 1 91 ? 11.859 1.51 -1.397 1 92.06 91 PHE B O 1
ATOM 2204 N N . ILE B 1 92 ? 11.883 3.266 -2.863 1 96 92 ILE B N 1
ATOM 2205 C CA . ILE B 1 92 ? 11.867 2.438 -4.066 1 96 92 ILE B CA 1
ATOM 2206 C C . ILE B 1 92 ? 13.094 1.53 -4.078 1 96 92 ILE B C 1
ATOM 2208 O O . ILE B 1 92 ? 12.977 0.318 -4.277 1 96 92 ILE B O 1
ATOM 2212 N N . GLU B 1 93 ? 14.273 2.061 -3.822 1 97.25 93 GLU B N 1
ATOM 2213 C CA . GLU B 1 93 ? 15.523 1.312 -3.895 1 97.25 93 GLU B CA 1
ATOM 2214 C C . GLU B 1 93 ? 15.609 0.269 -2.783 1 97.25 93 GLU B C 1
ATOM 2216 O O . GLU B 1 93 ? 16.078 -0.85 -3.01 1 97.25 93 GLU B O 1
ATOM 2221 N N . GLN B 1 94 ? 15.156 0.61 -1.606 1 95.81 94 GLN B N 1
ATOM 2222 C CA . GLN B 1 94 ? 15.195 -0.359 -0.516 1 95.81 94 GLN B CA 1
ATOM 2223 C C . GLN B 1 94 ? 14.227 -1.515 -0.772 1 95.81 94 GLN B C 1
ATOM 2225 O O . GLN B 1 94 ? 14.562 -2.676 -0.526 1 95.81 94 GLN B O 1
ATOM 2230 N N . LEU B 1 95 ? 13.016 -1.181 -1.239 1 95.62 95 LEU B N 1
ATOM 2231 C CA . LEU B 1 95 ? 12.07 -2.24 -1.567 1 95.62 95 LEU B CA 1
ATOM 2232 C C . LEU B 1 95 ? 12.625 -3.154 -2.652 1 95.62 95 LEU B C 1
ATOM 2234 O O . LEU B 1 95 ? 12.422 -4.367 -2.615 1 95.62 95 LEU B O 1
ATOM 2238 N N . SER B 1 96 ? 13.258 -2.518 -3.635 1 96.38 96 SER B N 1
ATOM 2239 C CA . SER B 1 96 ? 13.867 -3.301 -4.703 1 96.38 96 SER B CA 1
ATOM 2240 C C . SER B 1 96 ? 14.977 -4.199 -4.172 1 96.38 96 SER B C 1
ATOM 2242 O O . SER B 1 96 ? 15.055 -5.379 -4.527 1 96.38 96 SER B O 1
ATOM 2244 N N . ASP B 1 97 ? 15.773 -3.688 -3.328 1 95.25 97 ASP B N 1
ATOM 2245 C CA . ASP B 1 97 ? 16.875 -4.438 -2.744 1 95.25 97 ASP B CA 1
ATOM 2246 C C . ASP B 1 97 ? 16.375 -5.633 -1.942 1 95.25 97 ASP B C 1
ATOM 2248 O O . ASP B 1 97 ? 17.016 -6.684 -1.899 1 95.25 97 ASP B O 1
ATOM 2252 N N . LEU B 1 98 ? 15.289 -5.453 -1.327 1 93.69 98 LEU B N 1
ATOM 2253 C CA . LEU B 1 98 ? 14.719 -6.496 -0.481 1 93.69 98 LEU B CA 1
ATOM 2254 C C . LEU B 1 98 ? 13.852 -7.445 -1.298 1 93.69 98 LEU B C 1
ATOM 2256 O O . LEU B 1 98 ? 13.328 -8.43 -0.767 1 93.69 98 LEU B O 1
ATOM 2260 N N . GLY B 1 99 ? 13.602 -7.133 -2.562 1 93.06 99 GLY B N 1
ATOM 2261 C CA . GLY B 1 99 ? 12.914 -8.047 -3.461 1 93.06 99 GLY B CA 1
ATOM 2262 C C . GLY B 1 99 ? 11.414 -7.848 -3.488 1 93.06 99 GLY B C 1
ATOM 2263 O O . GLY B 1 99 ? 10.68 -8.656 -4.062 1 93.06 99 GLY B O 1
ATOM 2264 N N . TYR B 1 100 ? 10.938 -6.715 -2.934 1 92.75 100 TYR B N 1
ATOM 2265 C CA . TYR B 1 100 ? 9.5 -6.465 -2.9 1 92.75 100 TYR B CA 1
ATOM 2266 C C . TYR B 1 100 ? 9.016 -5.906 -4.23 1 92.75 100 TYR B C 1
ATOM 2268 O O . TYR B 1 100 ? 7.84 -6.059 -4.582 1 92.75 100 TYR B O 1
ATOM 2276 N N . ILE B 1 101 ? 9.883 -5.164 -4.91 1 95.5 101 ILE B N 1
ATOM 2277 C CA . ILE B 1 101 ? 9.492 -4.609 -6.203 1 95.5 101 ILE B CA 1
ATOM 2278 C C . ILE B 1 101 ? 10.617 -4.832 -7.219 1 95.5 101 ILE B C 1
ATOM 2280 O O . ILE B 1 101 ? 11.766 -5.066 -6.844 1 95.5 101 ILE B O 1
ATOM 2284 N N . ASN B 1 102 ? 10.125 -4.879 -8.453 1 92.56 102 ASN B N 1
ATOM 2285 C CA . ASN B 1 102 ? 11.039 -4.949 -9.586 1 92.56 102 ASN B CA 1
ATOM 2286 C C . ASN B 1 102 ? 10.828 -3.789 -10.555 1 92.56 102 ASN B C 1
ATOM 2288 O O . ASN B 1 102 ? 9.773 -3.156 -10.547 1 92.56 102 ASN B O 1
ATOM 2292 N N . GLY B 1 103 ? 11.914 -3.49 -11.297 1 94.69 103 GLY B N 1
ATOM 2293 C CA . GLY B 1 103 ? 11.773 -2.57 -12.414 1 94.69 103 GLY B CA 1
ATOM 2294 C C . GLY B 1 103 ? 11.438 -3.266 -13.719 1 94.69 103 GLY B C 1
ATOM 2295 O O . GLY B 1 103 ? 10.945 -4.395 -13.719 1 94.69 103 GLY B O 1
ATOM 2296 N N . TYR B 1 104 ? 11.609 -2.465 -14.742 1 95.5 104 TYR B N 1
ATOM 2297 C CA . TYR B 1 104 ? 11.359 -2.963 -16.094 1 95.5 104 TYR B CA 1
ATOM 2298 C C . TYR B 1 104 ? 12.625 -3.559 -16.688 1 95.5 104 TYR B C 1
ATOM 2300 O O . TYR B 1 104 ? 13.734 -3.311 -16.203 1 95.5 104 TYR B O 1
ATOM 2308 N N . PRO B 1 105 ? 12.445 -4.324 -17.719 1 93.88 105 PRO B N 1
ATOM 2309 C CA . PRO B 1 105 ? 13.609 -4.973 -18.344 1 93.88 105 PRO B CA 1
ATOM 2310 C C . PRO B 1 105 ? 14.641 -3.973 -18.844 1 93.88 105 PRO B C 1
ATOM 2312 O O . PRO B 1 105 ? 15.836 -4.289 -18.906 1 93.88 105 PRO B O 1
ATOM 2315 N N . ASP B 1 106 ? 14.305 -2.789 -19.141 1 96.62 106 ASP B N 1
ATOM 2316 C CA . ASP B 1 106 ? 15.219 -1.772 -19.672 1 96.62 106 ASP B CA 1
ATOM 2317 C C . ASP B 1 106 ? 15.984 -1.09 -18.531 1 96.62 106 ASP B C 1
ATOM 2319 O O . ASP B 1 106 ? 16.719 -0.128 -18.766 1 96.62 106 ASP B O 1
ATOM 2323 N N . GLY B 1 107 ? 15.75 -1.543 -17.297 1 95.75 107 GLY B N 1
ATOM 2324 C CA . GLY B 1 107 ? 16.469 -1.017 -16.156 1 95.75 107 GLY B CA 1
ATOM 2325 C C . GLY B 1 107 ? 15.766 0.151 -15.484 1 95.75 107 GLY B C 1
ATOM 2326 O O . GLY B 1 107 ? 16.203 0.627 -14.438 1 95.75 107 GLY B O 1
ATOM 2327 N N . SER B 1 108 ? 14.633 0.589 -16 1 97.94 108 SER B N 1
ATOM 2328 C CA . SER B 1 108 ? 13.891 1.695 -15.406 1 97.94 108 SER B CA 1
ATOM 2329 C C . SER B 1 108 ? 12.906 1.198 -14.344 1 97.94 108 SER B C 1
ATOM 2331 O O . SER B 1 108 ? 12.594 0.007 -14.297 1 97.94 108 SER B O 1
ATOM 2333 N N . PHE B 1 109 ? 12.578 2.109 -13.5 1 98.12 109 PHE B N 1
ATOM 2334 C CA . PHE B 1 109 ? 11.5 1.838 -12.555 1 98.12 109 PHE B CA 1
ATOM 2335 C C . PHE B 1 109 ? 10.203 2.492 -13.008 1 98.12 109 PHE B C 1
ATOM 2337 O O . PHE B 1 109 ? 9.117 1.936 -12.805 1 98.12 109 PHE B O 1
ATOM 2344 N N . ARG B 1 110 ? 10.258 3.74 -13.531 1 97.75 110 ARG B N 1
ATOM 2345 C CA . ARG B 1 110 ? 9.141 4.559 -13.992 1 97.75 110 ARG B CA 1
ATOM 2346 C C . ARG B 1 110 ? 8.242 4.965 -12.828 1 97.75 110 ARG B C 1
ATOM 2348 O O . ARG B 1 110 ? 7.051 4.668 -12.82 1 97.75 110 ARG B O 1
ATOM 2355 N N . PRO B 1 111 ? 8.789 5.766 -11.883 1 96.19 111 PRO B N 1
ATOM 2356 C CA . PRO B 1 111 ? 8.133 6.07 -10.609 1 96.19 111 PRO B CA 1
ATOM 2357 C C . PRO B 1 111 ? 6.832 6.855 -10.797 1 96.19 111 PRO B C 1
ATOM 2359 O O . PRO B 1 111 ? 5.906 6.727 -9.992 1 96.19 111 PRO B O 1
ATOM 2362 N N . ASP B 1 112 ? 6.703 7.625 -11.859 1 93.38 112 ASP B N 1
ATOM 2363 C CA . ASP B 1 112 ? 5.555 8.516 -12 1 93.38 112 ASP B CA 1
ATOM 2364 C C . ASP B 1 112 ? 4.48 7.891 -12.891 1 93.38 112 ASP B C 1
ATOM 2366 O O . ASP B 1 112 ? 3.422 8.484 -13.102 1 93.38 112 ASP B O 1
ATOM 2370 N N . ASN B 1 113 ? 4.73 6.676 -13.406 1 95.44 113 ASN B N 1
ATOM 2371 C CA . ASN B 1 113 ? 3.666 5.938 -14.078 1 95.44 113 ASN B CA 1
ATOM 2372 C C . ASN B 1 113 ? 2.594 5.477 -13.094 1 95.44 11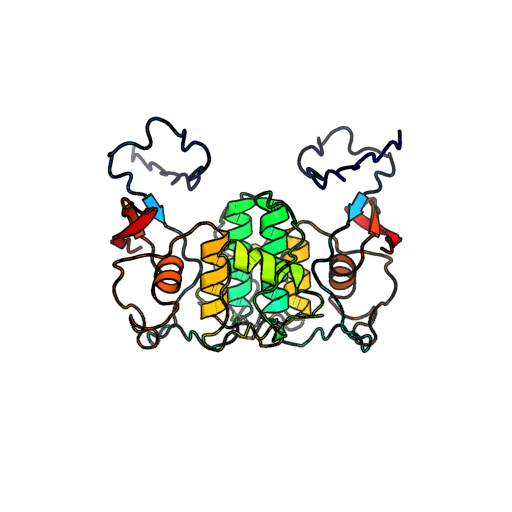3 ASN B C 1
ATOM 2374 O O . ASN B 1 113 ? 2.902 5.121 -11.953 1 95.44 113 ASN B O 1
ATOM 2378 N N . ASN B 1 114 ? 1.386 5.492 -13.578 1 94.62 114 ASN B N 1
ATOM 2379 C CA . ASN B 1 114 ? 0.325 4.91 -12.766 1 94.62 114 ASN B CA 1
ATOM 2380 C C . ASN B 1 114 ? 0.558 3.422 -12.516 1 94.62 114 ASN B C 1
ATOM 2382 O O . ASN B 1 114 ? 0.985 2.699 -13.414 1 94.62 114 ASN B O 1
ATOM 2386 N N . ILE B 1 115 ? 0.283 3.012 -11.32 1 95.62 115 ILE B N 1
ATOM 2387 C CA . ILE B 1 115 ? 0.527 1.615 -10.969 1 95.62 115 ILE B CA 1
ATOM 2388 C C . ILE B 1 115 ? -0.532 0.729 -11.625 1 95.62 115 ILE B C 1
ATOM 2390 O O . ILE B 1 115 ? -1.713 1.082 -11.648 1 95.62 115 ILE B O 1
ATOM 2394 N N . LYS B 1 116 ? -0.066 -0.336 -12.164 1 95 116 LYS B N 1
ATOM 2395 C CA . LYS B 1 116 ? -0.944 -1.305 -12.812 1 95 116 LYS B CA 1
ATOM 2396 C C . LYS B 1 116 ? -1.4 -2.381 -11.828 1 95 116 LYS B C 1
ATOM 2398 O O . LYS B 1 116 ? -0.75 -2.611 -10.812 1 95 116 LYS B O 1
ATOM 2403 N N . ARG B 1 117 ? -2.436 -3.068 -12.242 1 93.25 117 ARG B N 1
ATOM 2404 C CA . ARG B 1 117 ? -3.021 -4.125 -11.422 1 93.25 117 ARG B CA 1
ATOM 2405 C C . ARG B 1 117 ? -2.02 -5.242 -11.172 1 93.25 117 ARG B C 1
ATOM 2407 O O . ARG B 1 117 ? -1.84 -5.68 -10.031 1 93.25 117 ARG B O 1
ATOM 2414 N N . SER B 1 118 ? -1.325 -5.676 -12.227 1 95.12 118 SER B N 1
ATOM 2415 C CA . SER B 1 118 ? -0.344 -6.742 -12.055 1 95.12 118 SER B CA 1
ATOM 2416 C C . SER B 1 118 ? 0.783 -6.316 -11.117 1 95.12 118 SER B C 1
ATOM 2418 O O . SER B 1 118 ? 1.246 -7.109 -10.297 1 95.12 118 SER B O 1
ATOM 2420 N N . GLU B 1 119 ? 1.182 -5.074 -11.211 1 94.69 119 GLU B N 1
ATOM 2421 C CA . GLU B 1 119 ? 2.248 -4.547 -10.359 1 94.69 119 GLU B CA 1
ATOM 2422 C C . GLU B 1 119 ? 1.805 -4.469 -8.906 1 94.69 119 GLU B C 1
ATOM 2424 O O . GLU B 1 119 ? 2.559 -4.836 -8 1 94.69 119 GLU B O 1
ATOM 2429 N N . SER B 1 120 ? 0.61 -4.02 -8.703 1 92.88 120 SER B N 1
ATOM 2430 C CA . SER B 1 120 ? 0.085 -3.918 -7.344 1 92.88 120 SER B CA 1
ATOM 2431 C C . SER B 1 120 ? -0.078 -5.297 -6.711 1 92.88 120 SER B C 1
ATOM 2433 O O . SER B 1 120 ? 0.294 -5.5 -5.555 1 92.88 120 SER B O 1
ATOM 2435 N N . VAL B 1 121 ? -0.582 -6.254 -7.488 1 92.5 121 VAL B N 1
ATOM 2436 C CA . VAL B 1 121 ? -0.785 -7.613 -6.996 1 92.5 121 VAL B CA 1
ATOM 2437 C C . VAL B 1 121 ? 0.555 -8.219 -6.586 1 92.5 121 VAL B C 1
ATOM 2439 O O . VAL B 1 121 ? 0.672 -8.812 -5.508 1 92.5 121 VAL B O 1
ATOM 2442 N N . ALA B 1 122 ? 1.512 -8.078 -7.391 1 94.12 122 ALA B N 1
ATOM 2443 C CA . ALA B 1 122 ? 2.83 -8.633 -7.098 1 94.12 122 ALA B CA 1
ATOM 2444 C C . ALA B 1 122 ? 3.422 -8 -5.84 1 94.12 122 ALA B C 1
ATOM 2446 O O . ALA B 1 122 ? 3.91 -8.711 -4.957 1 94.12 122 ALA B O 1
ATOM 2447 N N . MET B 1 123 ? 3.322 -6.715 -5.742 1 92.81 123 MET B N 1
ATOM 2448 C CA . MET B 1 123 ? 3.92 -5.984 -4.625 1 92.81 123 MET B CA 1
ATOM 2449 C C . MET B 1 123 ? 3.242 -6.352 -3.311 1 92.81 123 MET B C 1
ATOM 2451 O O . MET B 1 123 ? 3.912 -6.543 -2.295 1 92.81 123 MET B O 1
ATOM 2455 N N . ILE B 1 124 ? 1.999 -6.441 -3.311 1 89.19 124 ILE B N 1
ATOM 2456 C CA . ILE B 1 124 ? 1.245 -6.707 -2.09 1 89.19 124 ILE B CA 1
ATOM 2457 C C . ILE B 1 124 ? 1.492 -8.141 -1.636 1 89.19 124 ILE B C 1
ATOM 2459 O O . ILE B 1 124 ? 1.688 -8.398 -0.446 1 89.19 124 ILE B O 1
ATOM 2463 N N . ASN B 1 125 ? 1.42 -9.102 -2.57 1 89.12 125 ASN B N 1
ATOM 2464 C CA . ASN B 1 125 ? 1.725 -10.484 -2.205 1 89.12 125 ASN B CA 1
ATOM 2465 C C . ASN B 1 125 ? 3.102 -10.602 -1.558 1 89.12 125 ASN B C 1
ATOM 2467 O O . ASN B 1 125 ? 3.246 -11.219 -0.501 1 89.12 125 ASN B O 1
ATOM 2471 N N . ARG B 1 126 ? 4.055 -10 -2.131 1 89.31 126 ARG B N 1
ATOM 2472 C CA . ARG B 1 126 ? 5.418 -10.055 -1.615 1 89.31 126 ARG B CA 1
ATOM 2473 C C . ARG B 1 126 ? 5.52 -9.383 -0.252 1 89.31 126 ARG B C 1
ATOM 2475 O O . ARG B 1 126 ? 6.176 -9.898 0.655 1 89.31 126 ARG B O 1
ATOM 2482 N N . ALA B 1 127 ? 4.859 -8.266 -0.16 1 85.12 127 ALA B N 1
ATOM 2483 C CA . ALA B 1 127 ? 4.844 -7.562 1.119 1 85.12 127 ALA B CA 1
ATOM 2484 C C . ALA B 1 127 ? 4.223 -8.422 2.213 1 85.12 127 ALA B C 1
ATOM 2486 O O . ALA B 1 127 ? 4.613 -8.336 3.381 1 85.12 127 ALA B O 1
ATOM 2487 N N . MET B 1 128 ? 3.328 -9.227 1.841 1 82.38 128 MET B N 1
ATOM 2488 C CA . MET B 1 128 ? 2.637 -10.078 2.809 1 82.38 128 MET B CA 1
ATOM 2489 C C . MET B 1 128 ? 3.35 -11.414 2.973 1 82.38 128 MET B C 1
ATOM 2491 O O . MET B 1 128 ? 2.883 -12.289 3.703 1 82.38 128 MET B O 1
ATOM 2495 N N . GLY B 1 129 ? 4.445 -11.594 2.24 1 83 129 GLY B N 1
ATOM 2496 C CA . GLY B 1 129 ? 5.223 -12.812 2.348 1 83 129 GLY B CA 1
ATOM 2497 C C . GLY B 1 129 ? 4.574 -14 1.658 1 83 129 GLY B C 1
ATOM 2498 O O . GLY B 1 129 ? 4.766 -15.141 2.068 1 83 129 GLY B O 1
ATOM 2499 N N . ARG B 1 130 ? 3.824 -13.609 0.657 1 85.44 130 ARG B N 1
ATOM 2500 C CA . ARG B 1 130 ? 3.09 -14.648 -0.048 1 85.44 130 ARG B CA 1
ATOM 2501 C C . ARG B 1 130 ? 3.729 -14.953 -1.398 1 85.44 130 ARG B C 1
ATOM 2503 O O . ARG B 1 130 ? 4.051 -14.039 -2.158 1 85.44 130 ARG B O 1
ATOM 2510 N N . GLY B 1 131 ? 3.869 -16.25 -1.636 1 89.31 131 GLY B N 1
ATOM 2511 C CA . GLY B 1 131 ? 4.258 -16.688 -2.967 1 89.31 131 GLY B CA 1
ATOM 2512 C C . GLY B 1 131 ? 5.719 -16.422 -3.279 1 89.31 131 GLY B C 1
ATOM 2513 O O . GLY B 1 131 ? 6.559 -16.406 -2.377 1 89.31 131 GLY B O 1
ATOM 2514 N N . PRO B 1 132 ? 5.879 -16.203 -4.645 1 94.62 132 PRO B N 1
ATOM 2515 C CA . PRO B 1 132 ? 4.965 -16.516 -5.746 1 94.62 132 PRO B CA 1
ATOM 2516 C C . PRO B 1 132 ? 4.609 -18 -5.82 1 94.62 132 PRO B C 1
ATOM 2518 O O . PRO B 1 132 ? 5.32 -18.844 -5.258 1 94.62 132 PRO B O 1
ATOM 2521 N N . LEU B 1 133 ? 3.441 -18.312 -6.5 1 96.19 133 LEU B N 1
ATOM 2522 C CA . LEU B 1 133 ? 2.916 -19.672 -6.523 1 96.19 133 LEU B CA 1
ATOM 2523 C C . LEU B 1 133 ? 3.373 -20.406 -7.777 1 96.19 133 LEU B C 1
ATOM 2525 O O . LEU B 1 133 ? 2.945 -20.094 -8.883 1 96.19 133 LEU B O 1
ATOM 2529 N N . TYR B 1 134 ? 4.219 -21.391 -7.57 1 96.81 134 TYR B N 1
ATOM 2530 C CA . TYR B 1 134 ? 4.699 -22.219 -8.672 1 96.81 134 TYR B CA 1
ATOM 2531 C C . TYR B 1 134 ? 3.756 -23.391 -8.93 1 96.81 134 TYR B C 1
ATOM 2533 O O . TYR B 1 134 ? 3.172 -23.938 -7.992 1 96.81 134 TYR B O 1
ATOM 2541 N N . GLY B 1 135 ? 3.648 -23.75 -10.188 1 97.06 135 GLY B N 1
ATOM 2542 C CA . GLY B 1 135 ? 2.885 -24.922 -10.562 1 97.06 135 GLY B CA 1
ATOM 2543 C C . GLY B 1 135 ? 1.411 -24.641 -10.781 1 97.06 135 GLY B C 1
ATOM 2544 O O . GLY B 1 135 ? 0.618 -25.562 -10.992 1 97.06 135 GLY B O 1
ATOM 2545 N N . ALA B 1 136 ? 1.034 -23.422 -10.711 1 96.69 136 ALA B N 1
ATOM 2546 C CA . ALA B 1 136 ? -0.366 -23.078 -10.945 1 96.69 136 ALA B CA 1
ATOM 2547 C C . ALA B 1 136 ? -0.712 -23.156 -12.43 1 96.69 136 ALA B C 1
ATOM 2549 O O . ALA B 1 136 ? 0.105 -22.797 -13.281 1 96.69 136 ALA B O 1
ATOM 2550 N N . PRO B 1 137 ? -1.931 -23.547 -12.719 1 96.75 137 PRO B N 1
ATOM 2551 C CA . PRO B 1 137 ? -2.365 -23.469 -14.117 1 96.75 137 PRO B CA 1
ATOM 2552 C C . PRO B 1 137 ? -2.725 -22.047 -14.547 1 96.75 137 PRO B C 1
ATOM 2554 O O . PRO B 1 137 ? -2.918 -21.188 -13.695 1 96.75 137 PRO B O 1
ATOM 2557 N N . GLN B 1 138 ? -2.75 -21.891 -15.906 1 97.06 138 GLN B N 1
ATOM 2558 C CA . GLN B 1 138 ? -3.256 -20.609 -16.391 1 97.06 138 GLN B CA 1
ATOM 2559 C C . GLN B 1 138 ? -4.738 -20.438 -16.078 1 97.06 138 GLN B C 1
ATOM 2561 O O . GLN B 1 138 ? -5.547 -21.312 -16.391 1 97.06 138 GLN B O 1
ATOM 2566 N N . THR B 1 139 ? -5.094 -19.297 -15.469 1 94.31 139 THR B N 1
ATOM 2567 C CA . THR B 1 139 ? -6.457 -19.031 -15.023 1 94.31 139 THR B CA 1
ATOM 2568 C C . THR B 1 139 ? -7.125 -17.984 -15.898 1 94.31 139 THR B C 1
ATOM 2570 O O . THR B 1 139 ? -8.344 -18 -16.094 1 94.31 139 THR B O 1
ATOM 2573 N N . PHE B 1 140 ? -6.316 -17.078 -16.422 1 96.19 140 PHE B N 1
ATOM 2574 C CA . PHE B 1 140 ? -6.871 -15.945 -17.156 1 96.19 140 PHE B CA 1
ATOM 2575 C C . PHE B 1 140 ? -6.289 -15.883 -18.562 1 96.19 140 PHE B C 1
ATOM 2577 O O . PHE B 1 140 ? -5.082 -16.047 -18.75 1 96.19 140 PHE B O 1
ATOM 2584 N N . ASP B 1 141 ? -7.125 -15.547 -19.531 1 97.62 141 ASP B N 1
ATOM 2585 C CA . ASP B 1 141 ? -6.723 -15.508 -20.938 1 97.62 141 ASP B CA 1
ATOM 2586 C C . ASP B 1 141 ? -5.617 -14.484 -21.156 1 97.62 141 ASP B C 1
ATOM 2588 O O . ASP B 1 141 ? -4.73 -14.688 -22 1 97.62 141 ASP B O 1
ATOM 2592 N N . ASP B 1 142 ? -5.688 -13.422 -20.453 1 97.56 142 ASP B N 1
ATOM 2593 C CA . ASP B 1 142 ? -4.77 -12.312 -20.688 1 97.56 142 ASP B CA 1
ATOM 2594 C C . ASP B 1 142 ? -3.582 -12.359 -19.734 1 97.56 142 ASP B C 1
ATOM 2596 O O . ASP B 1 142 ? -2.84 -11.391 -19.594 1 97.56 142 ASP B O 1
ATOM 2600 N N . VAL B 1 143 ? -3.439 -13.461 -19.078 1 97.94 143 VAL B N 1
ATOM 2601 C CA . VAL B 1 143 ? -2.266 -13.703 -18.25 1 97.94 143 VAL B CA 1
ATOM 2602 C C . VAL B 1 143 ? -1.669 -15.07 -18.578 1 97.94 143 VAL B C 1
ATOM 2604 O O . VAL B 1 143 ? -1.806 -16.016 -17.797 1 97.94 143 VAL B O 1
ATOM 2607 N N . PRO B 1 144 ? -0.986 -15.117 -19.672 1 98.12 144 PRO B N 1
ATOM 2608 C CA . PRO B 1 144 ? -0.337 -16.391 -20 1 98.12 144 PRO B CA 1
ATOM 2609 C C . PRO B 1 144 ? 0.788 -16.75 -19.031 1 98.12 144 PRO B C 1
ATOM 2611 O O . PRO B 1 144 ? 1.236 -15.898 -18.266 1 98.12 144 PRO B O 1
ATOM 2614 N N . GLU B 1 145 ? 1.267 -17.969 -19.078 1 97.31 145 GLU B N 1
ATOM 2615 C CA . GLU B 1 145 ? 2.322 -18.453 -18.188 1 97.31 145 GLU B CA 1
ATOM 2616 C C . GLU B 1 145 ? 3.6 -17.625 -18.359 1 97.31 145 GLU B C 1
ATOM 2618 O O . GLU B 1 145 ? 4.406 -17.531 -17.438 1 97.31 145 GLU B O 1
ATOM 2623 N N . THR B 1 146 ? 3.756 -17 -19.469 1 97.31 146 THR B N 1
ATOM 2624 C CA . THR B 1 146 ? 4.957 -16.234 -19.781 1 97.31 146 THR B CA 1
ATOM 2625 C C . THR B 1 146 ? 4.863 -14.82 -19.219 1 97.31 146 THR B C 1
ATOM 2627 O O . THR B 1 146 ? 5.844 -14.078 -19.234 1 97.31 146 THR B O 1
ATOM 2630 N N . HIS B 1 147 ? 3.709 -14.43 -18.828 1 96.88 147 HIS B N 1
ATOM 2631 C CA . HIS B 1 147 ? 3.58 -13.109 -18.219 1 96.88 147 HIS B CA 1
ATOM 2632 C C . HIS B 1 147 ? 4.465 -12.977 -16.984 1 96.88 147 HIS B C 1
ATOM 2634 O O . HIS B 1 147 ? 4.512 -13.883 -16.156 1 96.88 147 HIS B O 1
ATOM 2640 N N . TRP B 1 148 ? 5.105 -11.836 -16.812 1 95.38 148 TRP B N 1
ATOM 2641 C CA . TRP B 1 148 ? 6.113 -11.672 -15.766 1 95.38 148 TRP B CA 1
ATOM 2642 C C . TRP B 1 148 ? 5.504 -11.883 -14.383 1 95.38 148 TRP B C 1
ATOM 2644 O O . TRP B 1 148 ? 6.188 -12.328 -13.453 1 95.38 148 TRP B O 1
ATOM 2654 N N . ALA B 1 149 ? 4.188 -11.531 -14.258 1 96.06 149 ALA B N 1
ATOM 2655 C CA . ALA B 1 149 ? 3.535 -11.578 -12.953 1 96.06 149 ALA B CA 1
ATOM 2656 C C . ALA B 1 149 ? 2.646 -12.812 -12.82 1 96.06 149 ALA B C 1
ATOM 2658 O O . ALA B 1 149 ? 1.778 -12.875 -11.945 1 96.06 149 ALA B O 1
ATOM 2659 N N . PHE B 1 150 ? 2.758 -13.805 -13.648 1 97.75 150 PHE B N 1
ATOM 2660 C CA . PHE B 1 150 ? 1.871 -14.961 -13.688 1 97.75 150 PHE B CA 1
ATOM 2661 C C . PHE B 1 150 ? 1.774 -15.625 -12.32 1 97.75 150 PHE B C 1
ATOM 2663 O O . PHE B 1 150 ? 0.675 -15.82 -11.797 1 97.75 150 PHE B O 1
ATOM 2670 N N . LYS B 1 151 ? 2.885 -15.883 -11.656 1 97.44 151 LYS B N 1
ATOM 2671 C CA . LYS B 1 151 ? 2.904 -16.625 -10.398 1 97.44 151 LYS B CA 1
ATOM 2672 C C . LYS B 1 151 ? 2.41 -15.773 -9.242 1 97.44 151 LYS B C 1
ATOM 2674 O O . LYS B 1 151 ? 1.781 -16.281 -8.312 1 97.44 151 LYS B O 1
ATOM 2679 N N . ASP B 1 152 ? 2.678 -14.461 -9.305 1 94.94 152 ASP B N 1
ATOM 2680 C CA . ASP B 1 152 ? 2.154 -13.547 -8.289 1 94.94 152 ASP B CA 1
ATOM 2681 C C . ASP B 1 152 ? 0.633 -13.438 -8.391 1 94.94 152 ASP B C 1
ATOM 2683 O O . ASP B 1 152 ? -0.056 -13.375 -7.367 1 94.94 152 ASP B O 1
ATOM 2687 N N . ILE B 1 153 ? 0.152 -13.352 -9.625 1 95.12 153 ILE B N 1
ATOM 2688 C CA . ILE B 1 153 ? -1.288 -13.258 -9.836 1 95.12 153 ILE B CA 1
ATOM 2689 C C . ILE B 1 153 ? -1.964 -14.547 -9.383 1 95.12 153 ILE B C 1
ATOM 2691 O O . ILE B 1 153 ? -2.982 -14.508 -8.688 1 95.12 153 ILE B O 1
ATOM 2695 N N . ALA B 1 154 ? -1.4 -15.68 -9.695 1 95.69 154 ALA B N 1
ATOM 2696 C CA . ALA B 1 154 ? -1.933 -16.953 -9.219 1 95.69 154 ALA B CA 1
ATOM 2697 C C . ALA B 1 154 ? -1.999 -16.984 -7.695 1 95.69 154 ALA B C 1
ATOM 2699 O O . ALA B 1 154 ? -3.006 -17.422 -7.121 1 95.69 154 ALA B O 1
ATOM 2700 N N . GLU B 1 155 ? -0.948 -16.484 -7.074 1 93.44 155 GLU B N 1
ATOM 2701 C CA . GLU B 1 155 ? -0.899 -16.406 -5.617 1 93.44 155 GLU B CA 1
ATOM 2702 C C . GLU B 1 155 ? -2.049 -15.562 -5.07 1 93.44 155 GLU B C 1
ATOM 2704 O O . GLU B 1 155 ? -2.646 -15.906 -4.051 1 93.44 155 GLU B O 1
ATOM 2709 N N . GLY B 1 156 ? -2.312 -14.508 -5.785 1 89.88 156 GLY B N 1
ATOM 2710 C CA . GLY B 1 156 ? -3.268 -13.531 -5.285 1 89.88 156 GLY B CA 1
ATOM 2711 C C . GLY B 1 156 ? -4.711 -13.922 -5.547 1 89.88 156 GLY B C 1
ATOM 2712 O O . GLY B 1 156 ? -5.621 -13.453 -4.859 1 89.88 156 GLY B O 1
ATOM 2713 N N . VAL B 1 157 ? -4.91 -14.805 -6.504 1 90.31 157 VAL B N 1
ATOM 2714 C CA . VAL B 1 157 ? -6.285 -15.008 -6.941 1 90.31 157 VAL B CA 1
ATOM 2715 C C . VAL B 1 157 ? -6.758 -16.406 -6.535 1 90.31 157 VAL B C 1
ATOM 2717 O O . VAL B 1 157 ? -7.957 -16.625 -6.359 1 90.31 157 VAL B O 1
ATOM 2720 N N . LEU B 1 158 ? -5.91 -17.406 -6.312 1 90.56 158 LEU B N 1
ATOM 2721 C CA . LEU B 1 158 ? -6.297 -18.781 -6.039 1 90.56 158 LEU B CA 1
ATOM 2722 C C . LEU B 1 158 ? -6.211 -19.078 -4.547 1 90.56 158 LEU B C 1
ATOM 2724 O O . LEU B 1 158 ? -5.184 -18.828 -3.916 1 90.56 158 LEU B O 1
ATOM 2728 N N . SER B 1 159 ? -7.305 -19.609 -4.031 1 87.44 159 SER B N 1
ATOM 2729 C CA . SER B 1 159 ? -7.172 -20.328 -2.77 1 87.44 159 SER B CA 1
ATOM 2730 C C . SER B 1 159 ? -6.527 -21.688 -2.98 1 87.44 159 SER B C 1
ATOM 2732 O O . SER B 1 159 ? -6.918 -22.438 -3.885 1 87.44 159 SER B O 1
ATOM 2734 N N . HIS B 1 160 ? -5.484 -21.938 -2.129 1 91.56 160 HIS B N 1
ATOM 2735 C CA . HIS B 1 160 ? -4.73 -23.125 -2.484 1 91.56 160 HIS B CA 1
ATOM 2736 C C . HIS B 1 160 ? -3.957 -23.672 -1.284 1 91.56 160 HIS B C 1
ATOM 2738 O O . HIS B 1 160 ? -3.715 -22.938 -0.318 1 91.56 160 HIS B O 1
ATOM 2744 N N . ARG B 1 161 ? -3.684 -24.953 -1.362 1 90.81 161 ARG B N 1
ATOM 2745 C CA . ARG B 1 161 ? -2.672 -25.594 -0.53 1 90.81 161 ARG B CA 1
ATOM 2746 C C . ARG B 1 161 ? -1.321 -25.641 -1.238 1 90.81 161 ARG B C 1
ATOM 2748 O O . ARG B 1 161 ? -1.259 -25.781 -2.461 1 90.81 161 ARG B O 1
ATOM 2755 N N . PHE B 1 162 ? -0.317 -25.391 -0.434 1 91.94 162 PHE B N 1
ATOM 2756 C CA . PHE B 1 162 ? 1.005 -25.375 -1.05 1 91.94 162 PHE B CA 1
ATOM 2757 C C . PHE B 1 162 ? 2.049 -25.953 -0.109 1 91.94 162 PHE B C 1
ATOM 2759 O O . PHE B 1 162 ? 1.779 -26.172 1.075 1 91.94 162 PHE B O 1
ATOM 2766 N N . LYS B 1 163 ? 3.148 -26.391 -0.643 1 91.81 163 LYS B N 1
ATOM 2767 C CA . LYS B 1 163 ? 4.348 -26.766 0.099 1 91.81 163 LYS B CA 1
ATOM 2768 C C . LYS B 1 163 ? 5.547 -25.922 -0.338 1 91.81 163 LYS B C 1
ATOM 2770 O O . LYS B 1 163 ? 5.559 -25.375 -1.439 1 91.81 163 LYS B O 1
ATOM 2775 N N . LEU B 1 164 ? 6.469 -25.734 0.563 1 90.12 164 LEU B N 1
ATOM 2776 C CA . LEU B 1 164 ? 7.73 -25.094 0.214 1 90.12 164 LEU B CA 1
ATOM 2777 C C . LEU B 1 164 ? 8.766 -26.125 -0.233 1 90.12 164 LEU B C 1
ATOM 2779 O O . LEU B 1 164 ? 8.977 -27.125 0.449 1 90.12 164 LEU B O 1
ATOM 2783 N N . ASP B 1 165 ? 9.328 -25.828 -1.336 1 91.19 165 ASP B N 1
ATOM 2784 C CA . ASP B 1 165 ? 10.352 -26.75 -1.795 1 91.19 165 ASP B CA 1
ATOM 2785 C C . ASP B 1 165 ? 11.711 -26.438 -1.159 1 91.19 165 ASP B C 1
ATOM 2787 O O . ASP B 1 165 ? 11.789 -25.656 -0.222 1 91.19 165 ASP B O 1
ATOM 2791 N N . GLU B 1 166 ? 12.773 -27.141 -1.631 1 89.75 166 GLU B N 1
ATOM 2792 C CA . GLU B 1 166 ? 14.094 -27.031 -1.021 1 89.75 166 GLU B CA 1
ATOM 2793 C C . GLU B 1 166 ? 14.656 -25.625 -1.152 1 89.75 166 GLU B C 1
ATOM 2795 O O . GLU B 1 166 ? 15.5 -25.219 -0.349 1 89.75 166 GLU B O 1
ATOM 2800 N N . GLN B 1 167 ? 14.195 -24.906 -2.088 1 91.81 167 GLN B N 1
ATOM 2801 C CA . GLN B 1 167 ? 14.672 -23.547 -2.316 1 91.81 167 GLN B CA 1
ATOM 2802 C C . GLN B 1 167 ? 13.75 -22.531 -1.66 1 91.81 167 GLN B C 1
ATOM 2804 O O . GLN B 1 167 ? 13.93 -21.312 -1.832 1 91.81 167 GLN B O 1
ATOM 2809 N N . GLY B 1 168 ? 12.719 -22.938 -1.055 1 88.75 168 GLY B N 1
ATOM 2810 C CA . GLY B 1 168 ? 11.797 -22.047 -0.379 1 88.75 168 GLY B CA 1
ATOM 2811 C C . GLY B 1 168 ? 10.695 -21.531 -1.288 1 88.75 168 GLY B C 1
ATOM 2812 O O . GLY B 1 168 ? 9.992 -20.578 -0.937 1 88.75 168 GLY B O 1
ATOM 2813 N N . LYS B 1 169 ? 10.641 -22.156 -2.375 1 92.25 169 LYS B N 1
ATOM 2814 C CA . LYS B 1 169 ? 9.609 -21.734 -3.316 1 92.25 169 LYS B CA 1
ATOM 2815 C C . LYS B 1 169 ? 8.281 -22.422 -3.023 1 92.25 169 LYS B C 1
ATOM 2817 O O . LYS B 1 169 ? 8.25 -23.609 -2.68 1 92.25 169 LYS B O 1
ATOM 2822 N N . GLU B 1 170 ? 7.176 -21.656 -3.184 1 93.88 170 GLU B N 1
ATOM 2823 C CA . GLU B 1 170 ? 5.84 -22.188 -2.939 1 93.88 170 GLU B CA 1
ATOM 2824 C C . GLU B 1 170 ? 5.352 -23.016 -4.125 1 93.88 170 GLU B C 1
ATOM 2826 O O . GLU B 1 170 ? 5.16 -22.484 -5.223 1 93.88 170 GLU B O 1
ATOM 2831 N N . GLN B 1 171 ? 5.168 -24.344 -3.832 1 95.88 171 GLN B N 1
ATOM 2832 C CA . GLN B 1 171 ? 4.668 -25.25 -4.867 1 95.88 171 GLN B CA 1
ATOM 2833 C C . GLN B 1 171 ? 3.203 -25.609 -4.629 1 95.88 171 GLN B C 1
ATOM 2835 O O . GLN B 1 171 ? 2.83 -26.031 -3.531 1 95.88 171 GLN B O 1
ATOM 2840 N N . LEU B 1 172 ? 2.434 -25.422 -5.75 1 95.69 172 LEU B N 1
ATOM 2841 C CA . LEU B 1 172 ? 1.008 -25.719 -5.641 1 95.69 172 LEU B CA 1
ATOM 2842 C C . LEU B 1 172 ? 0.773 -27.203 -5.375 1 95.69 172 LEU B C 1
ATOM 2844 O O . LEU B 1 172 ? 1.354 -28.047 -6.047 1 95.69 172 LEU B O 1
ATOM 2848 N N . LEU B 1 173 ? -0.073 -27.438 -4.359 1 94.06 173 LEU B N 1
ATOM 2849 C CA . LEU B 1 173 ? -0.51 -28.797 -4.102 1 94.06 173 LEU B CA 1
ATOM 2850 C C . LEU B 1 173 ? -1.931 -29.031 -4.605 1 94.06 173 LEU B C 1
ATOM 2852 O O . LEU B 1 173 ? -2.213 -30.031 -5.25 1 94.06 173 LEU B O 1
ATOM 2856 N N . GLU B 1 174 ? -2.738 -28.062 -4.203 1 93.81 174 GLU B N 1
ATOM 2857 C CA . GLU B 1 174 ? -4.156 -28.188 -4.535 1 93.81 174 GLU B CA 1
ATOM 2858 C C . GLU B 1 174 ? -4.844 -26.812 -4.535 1 93.81 174 GLU B C 1
ATOM 2860 O O . GLU B 1 174 ? -4.594 -26 -3.656 1 93.81 174 GLU B O 1
ATOM 2865 N N . ILE B 1 175 ? -5.641 -26.656 -5.578 1 92.94 175 ILE B N 1
ATOM 2866 C CA . ILE B 1 175 ? -6.512 -25.5 -5.566 1 92.94 175 ILE B CA 1
ATOM 2867 C C . ILE B 1 175 ? -7.766 -25.797 -4.754 1 92.94 175 ILE B C 1
ATOM 2869 O O . ILE B 1 175 ? -8.391 -26.844 -4.926 1 92.94 175 ILE B O 1
ATOM 2873 N N . ILE B 1 176 ? -8.055 -24.859 -3.881 1 87.56 176 ILE B N 1
ATOM 2874 C CA . ILE B 1 176 ? -9.242 -25 -3.047 1 87.56 176 ILE B CA 1
ATOM 2875 C C . ILE B 1 176 ? -10.406 -24.234 -3.67 1 87.56 176 ILE B C 1
ATOM 2877 O O . ILE B 1 176 ? -10.312 -23.031 -3.895 1 87.56 176 ILE B O 1
ATOM 2881 N N . GLU B 1 177 ? -11.344 -24.797 -4.141 1 74.62 177 GLU B N 1
ATOM 2882 C CA . GLU B 1 177 ? -12.531 -24.172 -4.711 1 74.62 177 GLU B CA 1
ATOM 2883 C C . GLU B 1 177 ? -13.539 -23.797 -3.627 1 74.62 177 GLU B C 1
ATOM 2885 O O . GLU B 1 177 ? -13.742 -24.547 -2.678 1 74.62 177 GLU B O 1
ATOM 2890 N N . LYS B 1 178 ? -13.875 -22.703 -3.4 1 53.38 178 LYS B N 1
ATOM 2891 C CA . LYS B 1 178 ? -15.031 -22.484 -2.535 1 53.38 178 LYS B CA 1
ATOM 2892 C C . LYS B 1 178 ? -16.328 -22.688 -3.305 1 53.38 178 LYS B C 1
ATOM 2894 O O . LYS B 1 178 ? -16.391 -22.438 -4.508 1 53.38 178 LYS B O 1
#

Secondary structure (DSSP, 8-state):
--------------STT--SSS--S----EEE---S----TTS---TTSBPBHHHHHHHHHHHHHHHH-PPP----S-S-GGGTT-TTHHHHHHHHHTTS----TTS---TTSBPBHHHHHHHHHHHTT---EETPPP--TTS-TTSTTHHHHHHHH--EEEEE-TTS-EEEEEE---/--------------STT--SSS-SSS---EEE---S----TTS---TTSBPBHHHHHHHHHHHHHHHH-PPP----S-S-GGGTT-TTHHHHHHHHHTTS----TTS---TTSBPBHHHHHHHHHHHTT---EETPPP--TTS-TTSTTHHHHHHHH--EEEEE-TTS-EEEEEE---

Sequence (356 aa):
MGADENTKIDYNVSYKDLDSSHWANWAIKYVSYKKLFTGYPDGTFKPNQNITRAEFSTVVFKLLVSEKGLKENKIEKFKFDDSKGHWAQQFIEQLSDLGYINGYPDGSFRPDNNIKRSESVAMINRAMGRGPLYGAPQTFDDVPETHWAFKDIAEGVLSHRFKLDEQGKEQLLEIIEKMGADENTKIDYNVSYKDLDSSHWANWAIKYVSYKKLFTGYPDGTFKPNQNITRAEFSTVVFKLLVSEKGLKENKIEKFKFDDSKGHWAQQFIEQLSDLGYINGYPDGSFRPDNNIKRSESVAMINRAMGRGPLYGAPQTFDDVPETHWAFKDIAEGVLSHRFKLDEQGKEQLLEIIEK

Nearest PDB structures (foldseek):
  7sv5-assembly2_B  TM=6.822E-01  e=9.876E-05  Paenibacillus alvei
  6cwi-assembly1_A  TM=6.883E-01  e=3.238E-04  Paenibacillus alvei
  6cwm-assembly1_A  TM=6.547E-01  e=3.238E-04  Paenibacillus alvei
  7sv6-assembly1_A  TM=6.565E-01  e=4.157E-04  Paenibacillus alvei
  6cwf-assembly1_A  TM=6.366E-01  e=6.854E-04  Paenibacillus alvei

Radius of gyration: 21.63 Å; Cα contacts (8 Å, |Δi|>4): 514; chains: 2; bounding box: 66×58×54 Å

Organism: NCBI:txid1294263

InterPro domains:
  IPR001119 S-layer homology domain [PF00395] (14-56)
  IPR001119 S-layer homology domain [PF00395] (79-119)
  IPR001119 S-layer homology domain [PS51272] (11-74)
  IPR001119 S-layer homology domain [PS51272] (75-138)
  IPR051465 Cell Envelope Structural Component [PTHR43308] (16-66)

Solvent-accessible surface area (backbone atoms only — not comparable to full-atom values): 20968 Å² total; per-residue (Å²): 140,81,83,77,78,78,76,73,76,77,80,72,79,70,76,70,79,66,57,84,75,83,64,63,85,72,77,59,67,42,75,44,74,66,58,57,45,72,66,45,95,88,41,32,60,56,47,79,37,63,44,22,37,36,54,51,45,34,47,54,49,51,46,35,31,73,75,68,60,49,75,91,60,90,71,84,78,78,78,36,73,72,34,64,89,42,94,48,32,54,51,50,46,44,36,37,73,74,63,39,44,81,63,45,96,88,49,38,60,54,43,81,40,64,34,25,34,42,58,51,43,37,31,50,35,40,70,68,69,42,60,49,32,38,83,65,76,79,80,28,78,74,40,44,81,80,38,92,50,34,33,30,47,46,43,30,47,46,27,25,32,25,32,64,49,97,85,64,45,31,34,58,72,41,79,52,78,130,142,78,84,77,77,78,75,73,77,76,79,70,75,68,76,71,77,64,57,83,76,82,64,64,85,73,79,59,66,40,74,45,73,66,57,56,46,73,68,45,94,88,40,32,59,56,46,79,38,62,43,21,37,36,54,52,44,36,47,54,46,51,46,37,31,73,73,68,61,49,74,90,60,89,70,86,78,76,76,36,72,72,33,64,90,42,95,48,33,54,50,51,46,45,35,36,74,73,64,38,45,80,60,47,96,89,48,37,62,54,42,81,40,64,32,25,34,42,58,50,44,38,33,50,34,41,70,70,71,41,62,48,33,38,83,64,76,78,80,26,78,74,40,45,81,81,39,93,49,34,34,28,47,48,42,31,47,46,27,25,32,25,31,63,48,99,86,66,46,31,34,59,71,41,77,51,78,129

pLDDT: mean 80.94, std 22.92, range [22.64, 98.12]

Foldseek 3Di:
DDCPPPPPPPPPPPPPPPDVPPPDDDPPDDDDPDDLADDDPVPGNPVPDAAWQLSLLSNLLVCCCRPVVDDQDADDDFQAPVCVPPPSRSSVRVCVVVPLADDDPVRHNRGGHHDDPLRNLSNVCVSVVWALEPPDDDDDPVQDPPHPSNSSVCRRPFAFDWDADPVRHTYGDGTDDD/DDCPPPPPPPPCPPPPPPDPPVPDDDPPDDDDPDDLADDDPVPGNPVPDAAWQLSLLSNLLVCCCRPVVDDQDADDDFQAPVCVPPPSRSSVRVCVVVPLADDDPVRHNRGGHHDDPLRNLSNVCVSVVWALEPPDDDDDPVQDPPHPSNSSVCRRPFAFDWDQDPVRHTYGDGTDDD